Protein AF-A0A7S0FMZ8-F1 (afdb_monomer_lite)

Secondary structure (DSSP, 8-state):
--HHHHHHHHHHHHHT------PPP-S------TT-TTTSSSS-SSSSPPHHHHHHHHHHHHHHHHHHHHH-HHHHHHHTT-TT---HHHHHHHHHHHHHHHHHHHHHHHHHHH---HHHHHHHHHHHHHHHHHHHHHTTHHHHTTS-THHHHHHHHHHHHHHHHHHTT-TTHHHHHHHHHHHHHHHHHHHHH-HHHHHHHTT--SPPPHHHHHHHHHHHHHHHHHHHHHHHHHTT--HHHHHHHHHHHHHHHHHHHHHTSHHHHTT--GGGTHHHHHHHHHHHHHH--

Sequence (289 aa):
MNLRLLFSSAALALVLVSPGTAATPFLPTGAVSKNVDTSLAIRGGAGPLDVELTAKAATGIFGLQGLYNYLAPEKNHDAYGFEQSVDGLAIWMSTGVGAQFLTFAIAAYFSLFHNMPALKACGAGLIVCCVENLRSVLNDTASKNGVAGGGQVLNLVIHSFVAYALLSEVSFAETVGKAFGAWLIVACLQARLAPATCLKTWGFDGDASDSVILYTKTTGQAGVAFGAFIGSIANGAEVTSAIGYYSVAVLLSLAEMVASGYLEDLGLSKDKVYPWLAILLAFVGTLAV

Organism: NCBI:txid265543

Structure (mmCIF, N/CA/C/O backbone):
data_AF-A0A7S0FMZ8-F1
#
_entry.id   AF-A0A7S0FMZ8-F1
#
loop_
_atom_site.group_PDB
_atom_site.id
_atom_site.type_symbol
_atom_site.label_atom_id
_atom_site.label_alt_id
_atom_site.label_comp_id
_atom_site.label_asym_id
_atom_site.label_entity_id
_atom_site.label_seq_id
_atom_site.pdbx_PDB_ins_code
_atom_site.Cartn_x
_atom_site.Cartn_y
_atom_site.Cartn_z
_atom_site.occupancy
_atom_site.B_iso_or_equiv
_atom_site.auth_seq_id
_atom_site.auth_comp_id
_atom_site.auth_asym_id
_atom_site.auth_atom_id
_atom_site.pdbx_PDB_model_num
ATOM 1 N N . MET A 1 1 ? -2.217 -18.622 -19.428 1.00 40.47 1 MET A N 1
ATOM 2 C CA . MET A 1 1 ? -2.570 -18.461 -17.998 1.00 40.47 1 MET A CA 1
ATOM 3 C C . MET A 1 1 ? -3.095 -19.787 -17.452 1.00 40.47 1 MET A C 1
ATOM 5 O O . MET A 1 1 ? -4.148 -20.243 -17.880 1.00 40.47 1 MET A O 1
ATOM 9 N N . ASN A 1 2 ? -2.337 -20.463 -16.587 1.00 32.34 2 ASN A N 1
ATOM 10 C CA . ASN A 1 2 ? -2.698 -21.786 -16.072 1.00 32.34 2 ASN A CA 1
ATOM 11 C C . ASN A 1 2 ? -3.632 -21.611 -14.858 1.00 32.34 2 ASN A C 1
ATOM 13 O O . ASN A 1 2 ? -3.153 -21.448 -13.738 1.00 32.34 2 ASN A O 1
ATOM 17 N N . LEU A 1 3 ? -4.958 -21.587 -15.079 1.00 31.58 3 LEU A N 1
ATOM 18 C CA . LEU A 1 3 ? -5.972 -21.331 -14.033 1.00 31.58 3 LEU A CA 1
ATOM 19 C C . LEU A 1 3 ? -5.787 -22.201 -12.774 1.00 31.58 3 LEU A C 1
ATOM 21 O O . LEU A 1 3 ? -6.162 -21.790 -11.681 1.00 31.58 3 LEU A O 1
ATOM 25 N N . ARG A 1 4 ? -5.159 -23.374 -12.906 1.00 29.91 4 ARG A N 1
ATOM 26 C CA . ARG A 1 4 ? -4.878 -24.297 -11.799 1.00 29.91 4 ARG A CA 1
ATOM 27 C C . ARG A 1 4 ? -3.997 -23.694 -10.701 1.00 29.91 4 ARG A C 1
ATOM 29 O O . ARG A 1 4 ? -4.253 -23.968 -9.536 1.00 29.91 4 ARG A O 1
ATOM 36 N N . LEU A 1 5 ? -3.024 -22.849 -11.056 1.00 35.66 5 LEU A N 1
ATOM 37 C CA . LEU A 1 5 ? -2.136 -22.185 -10.089 1.00 35.66 5 LEU A CA 1
ATOM 38 C C . LEU A 1 5 ? -2.858 -21.067 -9.318 1.00 35.66 5 LEU A C 1
ATOM 40 O O . LEU A 1 5 ? -2.611 -20.857 -8.136 1.00 35.66 5 LEU A O 1
ATOM 44 N N . LEU A 1 6 ? -3.808 -20.396 -9.973 1.00 38.56 6 LEU A N 1
ATOM 45 C CA . LEU A 1 6 ? -4.593 -19.309 -9.391 1.00 38.56 6 LEU A CA 1
ATOM 46 C C . LEU A 1 6 ? -5.667 -19.847 -8.426 1.00 38.56 6 LEU A C 1
ATOM 48 O O . LEU A 1 6 ? -5.870 -19.295 -7.344 1.00 38.56 6 LEU A O 1
ATOM 52 N N . PHE A 1 7 ? -6.276 -20.992 -8.761 1.00 38.41 7 PHE A N 1
ATOM 53 C CA . PHE A 1 7 ? -7.183 -21.706 -7.858 1.00 38.41 7 PHE A CA 1
ATOM 54 C C . PHE A 1 7 ? -6.465 -22.342 -6.662 1.00 38.41 7 PHE A C 1
ATOM 56 O O . PHE A 1 7 ? -7.046 -22.376 -5.581 1.00 38.41 7 PHE A O 1
ATOM 63 N N . SER A 1 8 ? -5.209 -22.789 -6.794 1.00 37.22 8 SER A N 1
ATOM 64 C CA . SER A 1 8 ? -4.455 -23.314 -5.645 1.00 37.22 8 SER A CA 1
ATOM 65 C C . SER A 1 8 ? -4.110 -22.238 -4.611 1.00 37.22 8 SER A C 1
ATOM 67 O O . SER A 1 8 ? -4.169 -22.515 -3.415 1.00 37.22 8 SER A O 1
ATOM 69 N N . SER A 1 9 ? -3.834 -21.001 -5.037 1.00 36.22 9 SER A N 1
ATOM 70 C CA . SER A 1 9 ? -3.568 -19.880 -4.119 1.00 36.22 9 SER A CA 1
ATOM 71 C C . SER A 1 9 ? -4.838 -19.412 -3.399 1.00 36.22 9 SER A C 1
ATOM 73 O O . SER A 1 9 ? -4.810 -19.149 -2.199 1.00 36.22 9 SER A O 1
ATOM 75 N N . ALA A 1 10 ? -5.971 -19.363 -4.112 1.00 38.41 10 ALA A N 1
ATOM 76 C CA . ALA A 1 10 ? -7.275 -19.045 -3.526 1.00 38.41 10 ALA A CA 1
ATOM 77 C C . ALA A 1 10 ? -7.764 -20.146 -2.566 1.00 38.41 10 ALA A C 1
ATOM 79 O O . ALA A 1 10 ? -8.312 -19.843 -1.508 1.00 38.41 10 ALA A O 1
ATOM 80 N N . ALA A 1 11 ? -7.506 -21.418 -2.888 1.00 38.50 11 ALA A N 1
ATOM 81 C CA . ALA A 1 11 ? -7.799 -22.542 -2.004 1.00 38.50 11 ALA A CA 1
ATOM 82 C C . ALA A 1 11 ? -6.943 -22.510 -0.727 1.00 38.50 11 ALA A C 1
ATOM 84 O O . ALA A 1 11 ? -7.458 -22.811 0.343 1.00 38.50 11 ALA A O 1
ATOM 85 N N . LEU A 1 12 ? -5.676 -22.082 -0.799 1.00 34.81 12 LEU A N 1
ATOM 86 C CA . LEU A 1 12 ? -4.825 -21.941 0.388 1.00 34.81 12 LEU A CA 1
ATOM 87 C C . LEU A 1 12 ? -5.321 -20.823 1.324 1.00 34.81 12 LEU A C 1
ATOM 89 O O . LEU A 1 12 ? -5.327 -21.004 2.539 1.00 34.81 12 LEU A O 1
ATOM 93 N N . ALA A 1 13 ? -5.817 -19.711 0.770 1.00 40.31 13 ALA A N 1
ATOM 94 C CA . ALA A 1 13 ? -6.450 -18.646 1.551 1.00 40.31 13 ALA A CA 1
ATOM 95 C C . ALA A 1 13 ? -7.785 -19.092 2.185 1.00 40.31 13 ALA A C 1
ATOM 97 O O . ALA A 1 13 ? -8.076 -18.708 3.311 1.00 40.31 13 ALA A O 1
ATOM 98 N N . LEU A 1 14 ? -8.565 -19.945 1.510 1.00 39.12 14 LEU A N 1
ATOM 99 C CA . LEU A 1 14 ? -9.806 -20.529 2.043 1.00 39.12 14 LEU A CA 1
ATOM 100 C C . LEU A 1 14 ? -9.563 -21.626 3.096 1.00 39.12 14 LEU A C 1
ATOM 102 O O . LEU A 1 14 ? -10.347 -21.748 4.031 1.00 39.12 14 LEU A O 1
ATOM 106 N N . VAL A 1 15 ? -8.471 -22.391 2.996 1.00 41.81 15 VAL A N 1
ATOM 107 C CA . VAL A 1 15 ? -8.105 -23.426 3.986 1.00 41.81 15 VAL A CA 1
ATOM 108 C C . VAL A 1 15 ? -7.575 -22.812 5.290 1.00 41.81 15 VAL A C 1
ATOM 110 O O . VAL A 1 15 ? -7.752 -23.398 6.356 1.00 41.81 15 VAL A O 1
ATOM 113 N N . LEU A 1 16 ? -7.005 -21.602 5.242 1.00 36.50 16 LEU A N 1
ATOM 114 C CA . LEU A 1 16 ? -6.615 -20.842 6.439 1.00 36.50 16 LEU A CA 1
ATOM 115 C C . LEU A 1 16 ? -7.804 -20.182 7.163 1.00 36.50 16 LEU A C 1
ATOM 117 O O . LEU A 1 16 ? -7.640 -19.700 8.281 1.00 36.50 16 LEU A O 1
ATOM 121 N N . VAL A 1 17 ? -9.001 -20.201 6.567 1.00 41.25 17 VAL A N 1
ATOM 122 C CA . VAL A 1 17 ? -10.255 -19.709 7.162 1.00 41.25 17 VAL A CA 1
ATOM 123 C C . VAL A 1 17 ? -11.192 -20.895 7.411 1.00 41.25 17 VAL A C 1
ATOM 125 O O . VAL A 1 17 ? -12.343 -20.923 6.984 1.00 41.25 17 VAL A O 1
ATOM 128 N N . SER A 1 18 ? -10.695 -21.921 8.100 1.00 34.44 18 SER A N 1
ATOM 129 C CA . SER A 1 18 ? -11.596 -22.878 8.745 1.00 34.44 18 SER A CA 1
ATOM 130 C C . SER A 1 18 ? -12.218 -22.199 9.973 1.00 34.44 18 SER A C 1
ATOM 132 O O . SER A 1 18 ? -11.485 -21.543 10.719 1.00 34.44 18 SER A O 1
ATOM 134 N N . PRO A 1 19 ? -13.530 -22.345 10.238 1.00 41.41 19 PRO A N 1
ATOM 135 C CA . PRO A 1 19 ? -14.155 -21.902 11.481 1.00 41.41 19 PRO A CA 1
ATOM 136 C C . PRO A 1 19 ? -13.761 -22.869 12.611 1.00 41.41 19 PRO A C 1
ATOM 138 O O . PRO A 1 19 ? -14.583 -23.582 13.179 1.00 41.41 19 PRO A O 1
ATOM 141 N N . GLY A 1 20 ? -12.462 -22.943 12.893 1.00 38.16 20 GLY A N 1
ATOM 142 C CA . GLY A 1 20 ? -11.891 -23.655 14.020 1.00 38.16 20 GLY A CA 1
ATOM 143 C C . GLY A 1 20 ? -11.860 -22.723 15.220 1.00 38.16 20 GLY A C 1
ATOM 144 O O . GLY A 1 20 ? -11.057 -21.799 15.278 1.00 38.16 20 GLY A O 1
ATOM 145 N N . THR A 1 21 ? -12.780 -22.965 16.145 1.00 44.62 21 THR A N 1
ATOM 146 C CA . THR A 1 21 ? -12.786 -22.534 17.549 1.00 44.62 21 THR A CA 1
ATOM 147 C C . THR A 1 21 ? -11.457 -21.983 18.088 1.00 44.62 21 THR A C 1
ATOM 149 O O . THR A 1 21 ? -10.477 -22.715 18.184 1.00 44.62 21 THR A O 1
ATOM 152 N N . ALA A 1 22 ? -11.496 -20.711 18.506 1.00 48.19 22 ALA A N 1
ATOM 153 C CA . ALA A 1 22 ? -10.643 -20.052 19.500 1.00 48.19 22 ALA A CA 1
ATOM 154 C C . ALA A 1 22 ? -9.157 -20.464 19.525 1.00 48.19 22 ALA A C 1
ATOM 156 O O . ALA A 1 22 ? -8.725 -21.243 20.375 1.00 48.19 22 ALA A O 1
ATOM 157 N N . ALA A 1 23 ? -8.347 -19.846 18.662 1.00 36.94 23 ALA A N 1
ATOM 158 C CA . ALA A 1 23 ? -6.919 -19.730 18.929 1.00 36.94 23 ALA A CA 1
ATOM 159 C C . ALA A 1 23 ? -6.709 -18.695 20.047 1.00 36.94 23 ALA A C 1
ATOM 161 O O . ALA A 1 23 ? -7.096 -17.532 19.926 1.00 36.94 23 ALA A O 1
ATOM 162 N N . THR A 1 24 ? -6.125 -19.146 21.153 1.00 39.50 24 THR A N 1
ATOM 163 C CA . THR A 1 24 ? -5.628 -18.319 22.258 1.00 39.50 24 THR A CA 1
ATOM 164 C C . THR A 1 24 ? -4.768 -17.164 21.735 1.00 39.50 24 THR A C 1
ATOM 166 O O . THR A 1 24 ? -3.949 -17.401 20.841 1.00 39.50 24 THR A O 1
ATOM 169 N N . PRO A 1 25 ? -4.891 -15.940 22.282 1.00 41.16 25 PRO A N 1
ATOM 170 C CA . PRO A 1 25 ? -4.053 -14.825 21.864 1.00 41.16 25 PRO A CA 1
ATOM 171 C C . PRO A 1 25 ? -2.584 -15.195 22.075 1.00 41.16 25 PRO A C 1
ATOM 173 O O . PRO A 1 25 ? -2.176 -15.557 23.178 1.00 41.16 25 PRO A O 1
ATOM 176 N N . PHE A 1 26 ? -1.781 -15.082 21.017 1.00 38.84 26 PHE A N 1
ATOM 177 C CA . PHE A 1 26 ? -0.320 -15.159 21.074 1.00 38.84 26 PHE A CA 1
ATOM 178 C C . PHE A 1 26 ? 0.243 -13.851 21.661 1.00 38.84 26 PHE A C 1
ATOM 180 O O . PHE A 1 26 ? 1.117 -13.207 21.092 1.00 38.84 26 PHE A O 1
ATOM 187 N N . LEU A 1 27 ? -0.325 -13.417 22.784 1.00 39.59 27 LEU A N 1
ATOM 188 C CA . LEU A 1 27 ? 0.192 -12.335 23.600 1.00 39.59 27 LEU A CA 1
ATOM 189 C C . LEU A 1 27 ? 0.805 -12.993 24.834 1.00 39.59 27 LEU A C 1
ATOM 191 O O . LEU A 1 27 ? 0.111 -13.755 25.512 1.00 39.59 27 LEU A O 1
ATOM 195 N N . PRO A 1 28 ? 2.080 -12.728 25.159 1.00 39.38 28 PRO A N 1
ATOM 196 C CA . PRO A 1 28 ? 2.607 -13.093 26.458 1.00 39.38 28 PRO A CA 1
ATOM 197 C C . PRO A 1 28 ? 1.764 -12.368 27.511 1.00 39.38 28 PRO A C 1
ATOM 199 O O . PRO A 1 28 ? 1.910 -11.167 27.721 1.00 39.38 28 PRO A O 1
ATOM 202 N N . THR A 1 29 ? 0.877 -13.087 28.199 1.00 43.88 29 THR A N 1
ATOM 203 C CA . THR A 1 29 ? 0.259 -12.630 29.448 1.00 43.88 29 THR A CA 1
ATOM 204 C C . THR A 1 29 ? 1.301 -12.724 30.561 1.00 43.88 29 THR A C 1
ATOM 206 O O . THR A 1 29 ? 1.179 -13.502 31.502 1.00 43.88 29 THR A O 1
ATOM 209 N N . GLY A 1 30 ? 2.390 -11.980 30.401 1.00 43.31 30 GLY A N 1
ATOM 210 C CA . GLY A 1 30 ? 3.364 -11.697 31.437 1.00 43.31 30 GLY A CA 1
ATOM 211 C C . GLY A 1 30 ? 3.174 -10.243 31.817 1.00 43.31 30 GLY A C 1
ATOM 212 O O . GLY A 1 30 ? 3.286 -9.372 30.963 1.00 43.31 30 GLY A O 1
ATOM 213 N N . ALA A 1 31 ? 2.833 -9.992 33.077 1.00 48.19 31 ALA A N 1
ATOM 214 C CA . ALA A 1 31 ? 2.661 -8.661 33.632 1.00 48.19 31 ALA A CA 1
ATOM 215 C C . ALA A 1 31 ? 3.906 -7.797 33.368 1.00 48.19 31 ALA A C 1
ATOM 217 O O . ALA A 1 31 ? 4.880 -7.836 34.118 1.00 48.19 31 ALA A O 1
ATOM 218 N N . VAL A 1 32 ? 3.865 -7.000 32.300 1.00 43.25 32 VAL A N 1
ATOM 219 C CA . VAL A 1 32 ? 4.760 -5.863 32.133 1.00 43.25 32 VAL A CA 1
ATOM 220 C C . VAL A 1 32 ? 4.372 -4.896 33.242 1.00 43.25 32 VAL A C 1
ATOM 222 O O . VAL A 1 32 ? 3.237 -4.424 33.310 1.00 43.25 32 VAL A O 1
ATOM 225 N N . SER A 1 33 ? 5.283 -4.712 34.197 1.00 42.62 33 SER A N 1
ATOM 226 C CA . SER A 1 33 ? 5.054 -3.882 35.374 1.00 42.62 33 SER A CA 1
ATOM 227 C C . SER A 1 33 ? 4.515 -2.513 34.953 1.00 42.62 33 SER A C 1
ATOM 229 O O . SER A 1 33 ? 5.037 -1.921 34.013 1.00 42.62 33 SER A O 1
ATOM 231 N N . LYS A 1 34 ? 3.523 -1.993 35.679 1.00 47.44 34 LYS A N 1
ATOM 232 C CA . LYS A 1 34 ? 2.890 -0.667 35.515 1.00 47.44 34 LYS A CA 1
ATOM 233 C C . LYS A 1 34 ? 3.843 0.549 35.630 1.00 47.44 34 LYS A C 1
ATOM 235 O O . LYS A 1 34 ? 3.377 1.660 35.827 1.00 47.44 34 LYS A O 1
ATOM 240 N N . ASN A 1 35 ? 5.157 0.350 35.522 1.00 43.81 35 ASN A N 1
ATOM 241 C CA . ASN A 1 35 ? 6.205 1.353 35.716 1.00 43.81 35 ASN A CA 1
ATOM 242 C C . ASN A 1 35 ? 7.154 1.474 34.501 1.00 43.81 35 ASN A C 1
ATOM 244 O O . ASN A 1 35 ? 8.326 1.805 34.674 1.00 43.81 35 ASN A O 1
ATOM 248 N N . VAL A 1 36 ? 6.690 1.192 33.277 1.00 48.44 36 VAL A N 1
ATOM 249 C CA . VAL A 1 36 ? 7.494 1.418 32.051 1.00 48.44 36 VAL A CA 1
ATOM 250 C C . VAL A 1 36 ? 7.517 2.899 31.636 1.00 48.44 36 VAL A C 1
ATOM 252 O O . VAL A 1 36 ? 8.425 3.324 30.921 1.00 48.44 36 VAL A O 1
ATOM 255 N N . ASP A 1 37 ? 6.612 3.721 32.172 1.00 48.22 37 ASP A N 1
ATOM 256 C CA . ASP A 1 37 ? 6.501 5.141 31.806 1.00 48.22 37 ASP A CA 1
ATOM 257 C C . ASP A 1 37 ? 7.722 5.982 32.220 1.00 48.22 37 ASP A C 1
ATOM 259 O O . ASP A 1 37 ? 7.991 7.028 31.631 1.00 48.22 37 ASP A O 1
ATOM 263 N N . THR A 1 38 ? 8.520 5.526 33.191 1.00 47.16 38 THR A N 1
ATOM 264 C CA . THR A 1 38 ? 9.606 6.347 33.753 1.00 47.16 38 THR A CA 1
ATOM 265 C C . THR A 1 38 ? 10.972 6.093 33.114 1.00 47.16 38 THR A C 1
ATOM 267 O O . THR A 1 38 ? 11.824 6.976 33.155 1.00 47.16 38 THR A O 1
ATOM 270 N N . SER A 1 39 ? 11.225 4.930 32.497 1.00 45.91 39 SER A N 1
ATOM 271 C CA . SER A 1 39 ? 12.553 4.647 31.917 1.00 45.91 39 SER A CA 1
ATOM 272 C C . SER A 1 39 ? 12.710 5.118 30.470 1.00 45.91 39 SER A C 1
ATOM 274 O O . SER A 1 39 ? 13.835 5.357 30.035 1.00 45.91 39 SER A O 1
ATOM 276 N N . LEU A 1 40 ? 11.608 5.291 29.730 1.00 47.38 40 LEU A N 1
ATOM 277 C CA . LEU A 1 40 ? 11.617 5.893 28.387 1.00 47.38 40 LEU A CA 1
ATOM 278 C C . LEU A 1 40 ? 11.498 7.426 28.419 1.00 47.38 40 LEU A C 1
ATOM 280 O O . LEU A 1 40 ? 11.901 8.082 27.465 1.00 47.38 40 LEU A O 1
ATOM 284 N N . ALA A 1 41 ? 11.056 8.009 29.540 1.00 43.91 41 ALA A N 1
ATOM 285 C CA . ALA A 1 41 ? 11.013 9.460 29.748 1.00 43.91 41 ALA A CA 1
ATOM 286 C C . ALA A 1 41 ? 12.404 10.114 29.922 1.00 43.91 41 ALA A C 1
ATOM 288 O O . ALA A 1 41 ? 12.518 11.338 29.929 1.00 43.91 41 ALA A O 1
ATOM 289 N N . ILE A 1 42 ? 13.473 9.317 30.059 1.00 45.66 42 ILE A N 1
ATOM 290 C CA . ILE A 1 42 ? 14.838 9.790 30.346 1.00 45.66 42 ILE A CA 1
ATOM 291 C C . ILE A 1 42 ? 15.778 9.472 29.173 1.00 45.66 42 ILE A C 1
ATOM 293 O O . ILE A 1 42 ? 16.856 8.914 29.350 1.00 45.66 42 ILE A O 1
ATOM 297 N N . ARG A 1 43 ? 15.389 9.818 27.944 1.00 49.78 43 ARG A N 1
ATOM 298 C CA . ARG A 1 43 ? 16.337 10.129 26.858 1.00 49.78 43 ARG A CA 1
ATOM 299 C C . ARG A 1 43 ? 15.767 11.325 26.101 1.00 49.78 43 ARG A C 1
ATOM 301 O O . ARG A 1 43 ? 14.715 11.228 25.490 1.00 49.78 43 ARG A O 1
ATOM 308 N N . GLY A 1 44 ? 16.402 12.478 26.291 1.00 43.50 44 GLY A N 1
ATOM 309 C CA . GLY A 1 44 ? 15.828 13.793 26.018 1.00 43.50 44 GLY A CA 1
ATOM 310 C C . GLY A 1 44 ? 15.414 14.060 24.570 1.00 43.50 44 GLY A C 1
ATOM 311 O O . GLY A 1 44 ? 16.095 13.658 23.632 1.00 43.50 44 GLY A O 1
ATOM 312 N N . GLY A 1 45 ? 14.340 14.844 24.443 1.00 47.03 45 GLY A N 1
ATOM 313 C CA . GLY A 1 45 ? 13.920 15.520 23.215 1.00 47.03 45 GLY A CA 1
ATOM 314 C C . GLY A 1 45 ? 12.498 15.157 22.790 1.00 47.03 45 GLY A C 1
ATOM 315 O O . GLY A 1 45 ? 12.329 14.225 22.022 1.00 47.03 45 GLY A O 1
ATOM 316 N N . ALA A 1 46 ? 11.520 15.952 23.248 1.00 46.91 46 ALA A N 1
ATOM 317 C CA . ALA A 1 46 ? 10.066 15.760 23.138 1.00 46.91 46 ALA A CA 1
ATOM 318 C C . ALA A 1 46 ? 9.527 14.596 23.992 1.00 46.91 46 ALA A C 1
ATOM 320 O O . ALA A 1 46 ? 10.030 13.481 23.944 1.00 46.91 46 ALA A O 1
ATOM 321 N N . GLY A 1 47 ? 8.506 14.861 24.814 1.00 55.59 47 GLY A N 1
ATOM 322 C CA . GLY A 1 47 ? 7.737 13.789 25.459 1.00 55.59 47 GLY A CA 1
ATOM 323 C C . GLY A 1 47 ? 7.106 12.855 24.413 1.00 55.59 47 GLY A C 1
ATOM 324 O O . GLY A 1 47 ? 7.229 13.127 23.215 1.00 55.59 47 GLY A O 1
ATOM 325 N N . PRO A 1 48 ? 6.427 11.769 24.828 1.00 66.75 48 PRO A N 1
ATOM 326 C CA . PRO A 1 48 ? 5.738 10.903 23.876 1.00 66.75 48 PRO A CA 1
ATOM 327 C C . PRO A 1 48 ? 4.850 11.770 22.978 1.00 66.75 48 PRO A C 1
ATOM 329 O O . PRO A 1 48 ? 4.077 12.593 23.475 1.00 66.75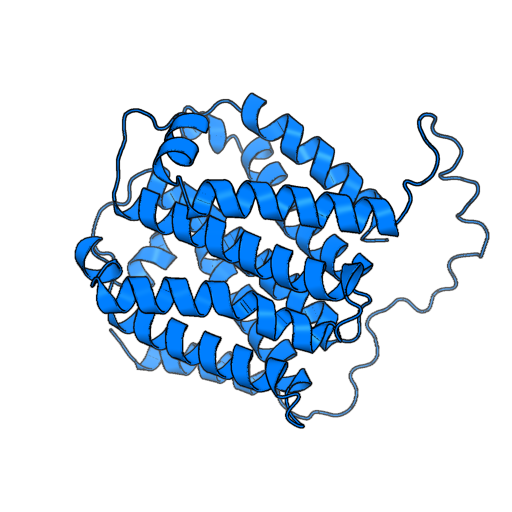 48 PRO A O 1
ATOM 332 N N . LEU A 1 49 ? 5.044 11.657 21.661 1.00 80.38 49 LEU A N 1
ATOM 333 C CA . LEU A 1 49 ? 4.223 12.382 20.700 1.00 80.38 49 LEU A CA 1
ATOM 334 C C . LEU A 1 49 ? 2.758 12.015 20.948 1.00 80.38 49 LEU A C 1
ATOM 336 O O . LEU A 1 49 ? 2.441 10.866 21.262 1.00 80.38 49 LEU A O 1
ATOM 340 N N . ASP A 1 50 ? 1.867 12.993 20.813 1.00 90.69 50 ASP A N 1
ATOM 341 C CA . ASP A 1 50 ? 0.436 12.743 20.937 1.00 90.69 50 ASP A CA 1
ATOM 342 C C . ASP A 1 50 ? -0.005 11.710 19.885 1.00 90.69 50 ASP A C 1
ATOM 344 O O . ASP A 1 50 ? 0.254 11.872 18.686 1.00 90.69 50 ASP A O 1
ATOM 348 N N . VAL A 1 51 ? -0.623 10.620 20.349 1.00 92.06 51 VAL A N 1
ATOM 349 C CA . VAL A 1 51 ? -0.969 9.453 19.521 1.00 92.06 51 VAL A CA 1
ATOM 350 C C . VAL A 1 51 ? -1.958 9.850 18.429 1.00 92.06 51 VAL A C 1
ATOM 352 O O . VAL A 1 51 ? -1.793 9.471 17.268 1.00 92.06 51 VAL A O 1
ATOM 355 N N . GLU A 1 52 ? -2.962 10.655 18.775 1.00 93.00 52 GLU A N 1
ATOM 356 C CA . GLU A 1 52 ? -3.990 11.092 17.836 1.00 93.00 52 GLU A CA 1
ATOM 357 C C . GLU A 1 52 ? -3.406 12.031 16.773 1.00 93.00 52 GLU A C 1
ATOM 359 O O . GLU A 1 52 ? -3.609 11.820 15.573 1.00 93.00 52 GLU A O 1
ATOM 364 N N . LEU A 1 53 ? -2.628 13.033 17.186 1.00 93.06 53 LEU A N 1
ATOM 365 C CA . LEU A 1 53 ? -1.933 13.944 16.285 1.00 93.06 53 LEU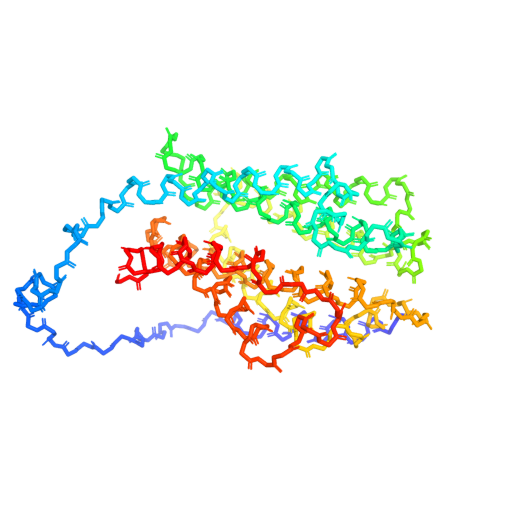 A CA 1
ATOM 366 C C . LEU A 1 53 ? -0.986 13.187 15.353 1.00 93.06 53 LEU A C 1
ATOM 368 O O . LEU A 1 53 ? -0.960 13.465 14.155 1.00 93.06 53 LEU A O 1
ATOM 372 N N . THR A 1 54 ? -0.251 12.206 15.875 1.00 94.44 54 THR A N 1
ATOM 373 C CA . THR A 1 54 ? 0.666 11.382 15.079 1.00 94.44 54 THR A CA 1
ATOM 374 C C . THR A 1 54 ? -0.086 10.554 14.044 1.00 94.44 54 THR A C 1
ATOM 376 O O . THR A 1 54 ? 0.299 10.537 12.876 1.00 94.44 54 THR A O 1
ATOM 379 N N . ALA A 1 55 ? -1.204 9.933 14.421 1.00 96.31 55 ALA A N 1
ATOM 380 C CA . ALA A 1 55 ? -2.042 9.173 13.497 1.00 96.31 55 ALA A CA 1
ATOM 381 C C . ALA A 1 55 ? -2.644 10.061 12.392 1.00 96.31 55 ALA A C 1
ATOM 383 O O . ALA A 1 55 ? -2.652 9.686 11.213 1.00 96.31 55 ALA A O 1
ATOM 384 N N . LYS A 1 56 ? -3.093 11.272 12.743 1.00 95.75 56 LYS A N 1
ATOM 385 C CA . LYS A 1 56 ? -3.586 12.273 11.785 1.00 95.75 56 LYS A CA 1
ATOM 386 C C . LYS A 1 56 ? -2.481 12.760 10.847 1.00 95.75 56 LYS A C 1
ATOM 388 O O . LYS A 1 56 ? -2.712 12.859 9.642 1.00 95.75 56 LYS A O 1
ATOM 393 N N . ALA A 1 57 ? -1.281 13.013 11.368 1.00 96.31 57 ALA A N 1
ATOM 394 C CA . ALA A 1 57 ? -0.120 13.409 10.574 1.00 96.31 57 ALA A CA 1
ATOM 395 C C . ALA A 1 57 ? 0.306 12.301 9.600 1.00 96.31 57 ALA A C 1
ATOM 397 O O . ALA A 1 57 ? 0.503 12.576 8.417 1.00 96.31 57 ALA A O 1
ATOM 398 N N . ALA A 1 58 ? 0.365 11.048 10.063 1.00 95.81 58 ALA A N 1
ATOM 399 C CA . ALA A 1 58 ? 0.644 9.890 9.218 1.00 95.81 58 ALA A CA 1
ATOM 400 C C . ALA A 1 58 ? -0.379 9.763 8.087 1.00 95.81 58 ALA A C 1
ATOM 402 O O . ALA A 1 58 ? -0.006 9.662 6.918 1.00 95.81 58 ALA A O 1
ATOM 403 N N . THR A 1 59 ? -1.667 9.866 8.421 1.00 97.38 59 THR A N 1
ATOM 404 C CA . THR A 1 59 ? -2.765 9.860 7.445 1.00 97.38 59 THR A CA 1
ATOM 405 C C . THR A 1 59 ? -2.589 10.953 6.388 1.00 97.38 59 THR A C 1
ATOM 407 O O . THR A 1 59 ? -2.678 10.675 5.193 1.00 97.38 59 THR A O 1
ATOM 410 N N . GLY A 1 60 ? -2.292 12.186 6.810 1.00 96.62 60 GLY A N 1
ATOM 411 C CA . GLY A 1 60 ? -2.080 13.317 5.906 1.00 96.62 60 GLY A CA 1
ATOM 412 C C . GLY A 1 60 ? -0.864 13.142 4.993 1.00 96.62 60 GLY A C 1
ATOM 413 O O . GLY A 1 60 ? -0.973 13.354 3.788 1.00 96.62 60 GLY A O 1
ATOM 414 N N . ILE A 1 61 ? 0.279 12.713 5.537 1.00 97.12 61 ILE A N 1
ATOM 415 C CA . ILE A 1 61 ? 1.523 12.529 4.774 1.00 97.12 61 ILE A CA 1
ATOM 416 C C . ILE A 1 61 ? 1.382 11.403 3.744 1.00 97.12 61 ILE A C 1
ATOM 418 O O . ILE A 1 61 ? 1.709 11.606 2.573 1.00 97.12 61 ILE A O 1
ATOM 422 N N . PHE A 1 62 ? 0.839 10.244 4.134 1.00 97.25 62 PHE A N 1
ATOM 423 C CA . PHE A 1 62 ? 0.564 9.166 3.180 1.00 97.25 62 PHE A CA 1
ATOM 424 C C . PHE A 1 62 ? -0.497 9.566 2.152 1.00 97.25 62 PHE A C 1
ATOM 426 O O . PHE A 1 62 ? -0.368 9.204 0.985 1.00 97.25 62 PHE A O 1
ATOM 433 N N . GLY A 1 63 ? -1.505 10.348 2.548 1.00 97.75 63 GLY A N 1
ATOM 434 C CA . GLY A 1 63 ? -2.505 10.891 1.630 1.00 97.75 63 GLY A CA 1
ATOM 435 C C . GLY A 1 63 ? -1.895 11.811 0.575 1.00 97.75 63 GLY A C 1
ATOM 436 O O . GLY A 1 63 ? -2.167 11.637 -0.610 1.00 97.75 63 GLY A O 1
ATOM 437 N N . LEU A 1 64 ? -1.023 12.742 0.976 1.00 97.12 64 LEU A N 1
ATOM 438 C CA . LEU A 1 64 ? -0.325 13.646 0.056 1.00 97.12 64 LEU A CA 1
ATOM 439 C C . LEU A 1 64 ? 0.615 12.889 -0.887 1.00 97.12 64 LEU A C 1
ATOM 441 O O . LEU A 1 64 ? 0.588 13.137 -2.092 1.00 97.12 64 LEU A O 1
ATOM 445 N N . GLN A 1 65 ? 1.396 11.935 -0.370 1.00 94.81 65 GLN A N 1
ATOM 446 C CA . GLN A 1 65 ? 2.265 11.106 -1.207 1.00 94.81 65 GLN A CA 1
ATOM 447 C C . GLN A 1 65 ? 1.457 10.236 -2.171 1.00 94.81 65 GLN A C 1
ATOM 449 O O . GLN A 1 65 ? 1.794 10.132 -3.348 1.00 94.81 65 GLN A O 1
ATOM 454 N N . GLY A 1 66 ? 0.375 9.623 -1.688 1.00 96.50 66 GLY A N 1
ATOM 455 C CA . GLY A 1 66 ? -0.522 8.825 -2.512 1.00 96.50 66 GLY A CA 1
ATOM 456 C C . GLY A 1 66 ? -1.141 9.650 -3.634 1.00 96.50 66 GLY A C 1
ATOM 457 O O . GLY A 1 66 ? -1.131 9.227 -4.787 1.00 96.50 66 GLY A O 1
ATOM 458 N N . LEU A 1 67 ? -1.605 10.860 -3.314 1.00 96.69 67 LEU A N 1
ATOM 459 C CA . LEU A 1 67 ? -2.166 11.795 -4.283 1.00 96.69 67 LEU A CA 1
ATOM 460 C C . LEU A 1 67 ? -1.135 12.212 -5.333 1.00 96.69 67 LEU A C 1
ATOM 462 O O . LEU A 1 67 ? -1.447 12.221 -6.521 1.00 96.69 67 LEU A O 1
ATOM 466 N N . TYR A 1 68 ? 0.091 12.521 -4.906 1.00 94.94 68 TYR A N 1
ATOM 467 C CA . TYR A 1 68 ? 1.178 12.891 -5.805 1.00 94.94 68 TYR A CA 1
ATOM 468 C C . TYR A 1 68 ? 1.526 11.751 -6.771 1.00 94.94 68 TYR A C 1
ATOM 470 O O . TYR A 1 68 ? 1.545 11.964 -7.981 1.00 94.94 68 TYR A O 1
ATOM 478 N N . ASN A 1 69 ? 1.688 10.526 -6.262 1.00 94.31 69 ASN A N 1
ATOM 479 C CA . ASN A 1 69 ? 1.954 9.342 -7.084 1.00 94.31 69 ASN A CA 1
ATOM 480 C C . ASN A 1 69 ? 0.803 9.017 -8.043 1.00 94.31 69 ASN A C 1
ATOM 482 O O . ASN A 1 69 ? 1.047 8.558 -9.153 1.00 94.31 69 ASN A O 1
ATOM 486 N N . TYR A 1 70 ? -0.442 9.216 -7.610 1.00 96.06 70 TYR A N 1
ATOM 487 C CA . TYR A 1 70 ? -1.625 8.864 -8.391 1.00 96.06 70 TYR A CA 1
ATOM 488 C C . TYR A 1 70 ? -1.939 9.888 -9.492 1.00 96.06 70 TYR A C 1
ATOM 490 O O . TYR A 1 70 ? -2.328 9.507 -10.595 1.00 96.06 70 TYR A O 1
ATOM 498 N N . LEU A 1 71 ? -1.780 11.186 -9.204 1.00 95.25 71 LEU A N 1
ATOM 499 C CA . LEU A 1 71 ? -2.108 12.271 -10.137 1.00 95.25 71 LEU A CA 1
ATOM 500 C C . LEU A 1 71 ? -0.934 12.722 -11.006 1.00 95.25 71 LEU A C 1
ATOM 502 O O . LEU A 1 71 ? -1.158 13.284 -12.075 1.00 95.25 71 LEU A O 1
ATOM 506 N N . ALA A 1 72 ? 0.298 12.534 -10.539 1.00 94.88 72 ALA A N 1
ATOM 507 C CA . ALA A 1 72 ? 1.503 12.931 -11.254 1.00 94.88 72 ALA A CA 1
ATOM 508 C C . ALA A 1 72 ? 2.578 11.829 -11.186 1.00 94.88 72 ALA A C 1
ATOM 510 O O . ALA A 1 72 ? 3.690 12.087 -10.709 1.00 94.88 72 ALA A O 1
ATOM 511 N N . PRO A 1 73 ? 2.268 10.600 -11.644 1.00 93.38 73 PRO A N 1
ATOM 512 C CA . PRO A 1 73 ? 3.189 9.473 -11.561 1.00 93.38 73 PRO A CA 1
ATOM 513 C C . PRO A 1 73 ? 4.508 9.737 -12.294 1.00 93.38 73 PRO A C 1
ATOM 515 O O . PRO A 1 73 ? 5.542 9.307 -11.792 1.00 93.38 73 PRO A O 1
ATOM 518 N N . GLU A 1 74 ? 4.508 10.482 -13.406 1.00 93.06 74 GLU A N 1
ATOM 519 C CA . GLU A 1 74 ? 5.736 10.865 -14.117 1.00 93.06 74 GLU A CA 1
ATOM 520 C C . GLU A 1 74 ? 6.588 11.827 -13.288 1.00 93.06 74 GLU A C 1
ATOM 522 O O . GLU A 1 74 ? 7.786 11.629 -13.137 1.00 93.06 74 GLU A O 1
ATOM 527 N N . LYS A 1 75 ? 5.975 12.828 -12.646 1.00 92.19 75 LYS A N 1
ATOM 528 C CA . LYS A 1 75 ? 6.731 13.754 -11.788 1.00 92.19 75 LYS A CA 1
ATOM 529 C C . LYS A 1 75 ? 7.304 13.050 -10.566 1.00 92.19 75 LYS A C 1
ATOM 531 O O . LYS A 1 75 ? 8.405 13.374 -10.137 1.00 92.19 75 LYS A O 1
ATOM 536 N N . ASN A 1 76 ? 6.566 12.090 -10.009 1.00 89.56 76 ASN A N 1
ATOM 537 C CA . ASN A 1 76 ? 7.083 11.232 -8.953 1.00 89.56 76 ASN A CA 1
ATOM 538 C C . ASN A 1 76 ? 8.272 10.402 -9.450 1.00 89.56 76 ASN A C 1
ATOM 540 O O . ASN A 1 76 ? 9.279 10.298 -8.759 1.00 89.56 76 ASN A O 1
ATOM 544 N N . HIS A 1 77 ? 8.178 9.855 -10.657 1.00 88.38 77 HIS A N 1
ATOM 545 C CA . HIS A 1 77 ? 9.267 9.129 -11.295 1.00 88.38 77 HIS A CA 1
ATOM 546 C C . HIS A 1 77 ? 10.547 9.968 -11.408 1.00 88.38 77 HIS A C 1
ATOM 548 O O . HIS A 1 77 ? 11.609 9.558 -10.928 1.00 88.38 77 HIS A O 1
ATOM 554 N N . ASP A 1 78 ? 10.409 11.186 -11.924 1.00 89.38 78 ASP A N 1
ATOM 555 C CA . ASP A 1 78 ? 11.498 12.150 -12.070 1.00 89.38 78 ASP A CA 1
ATOM 556 C C . ASP A 1 78 ? 12.073 12.555 -10.709 1.00 89.38 78 ASP A C 1
ATOM 558 O O . ASP A 1 78 ? 13.284 12.518 -10.489 1.00 89.38 78 ASP A O 1
ATOM 562 N N . ALA A 1 79 ? 11.202 12.859 -9.738 1.00 86.12 79 ALA A N 1
ATOM 563 C CA . ALA A 1 79 ? 11.601 13.276 -8.397 1.00 86.12 79 ALA A CA 1
ATOM 564 C C . ALA A 1 79 ? 12.507 12.249 -7.706 1.00 86.12 79 ALA A C 1
ATOM 566 O O . ALA A 1 79 ? 13.364 12.634 -6.905 1.00 86.12 79 ALA A O 1
ATOM 567 N N . TYR A 1 80 ? 12.384 10.963 -8.043 1.00 83.06 80 TYR A N 1
ATOM 568 C CA . TYR A 1 80 ? 13.229 9.898 -7.510 1.00 83.06 80 TYR A CA 1
ATOM 569 C C . TYR A 1 80 ? 14.456 9.562 -8.364 1.00 83.06 80 TYR A C 1
ATOM 571 O O . TYR A 1 80 ? 15.264 8.767 -7.907 1.00 83.06 80 TYR A O 1
ATOM 579 N N . GLY A 1 81 ? 14.704 10.265 -9.476 1.00 83.56 81 GLY A N 1
ATOM 580 C CA . GLY A 1 81 ? 15.948 10.179 -10.255 1.00 83.56 81 GLY A CA 1
ATOM 581 C C . GLY A 1 81 ? 15.854 9.360 -11.541 1.00 83.56 81 GLY A C 1
ATOM 582 O O . GLY A 1 81 ? 16.885 8.995 -12.094 1.00 83.56 81 GLY A O 1
ATOM 583 N N . PHE A 1 82 ? 14.644 9.084 -12.027 1.00 82.50 82 PHE A N 1
ATOM 584 C CA . PHE A 1 82 ? 14.423 8.300 -13.244 1.00 82.50 82 PHE A CA 1
ATOM 585 C C . PHE A 1 82 ? 14.015 9.146 -14.462 1.00 82.50 82 PHE A C 1
ATOM 587 O O . PHE A 1 82 ? 13.340 8.673 -15.374 1.00 82.50 82 PHE A O 1
ATOM 594 N N . GLU A 1 83 ? 14.465 10.398 -14.503 1.00 77.88 83 GLU A N 1
ATOM 595 C CA . GLU A 1 83 ? 14.104 11.418 -15.505 1.00 77.88 83 GLU A CA 1
ATOM 596 C C . GLU A 1 83 ? 14.319 10.967 -16.965 1.00 77.88 83 GLU A C 1
ATOM 598 O O . GLU A 1 83 ? 13.717 11.501 -17.894 1.00 77.88 83 GLU A O 1
ATOM 603 N N . GLN A 1 84 ? 15.195 9.983 -17.186 1.00 67.31 84 GLN A N 1
ATOM 604 C CA . GLN A 1 84 ? 15.573 9.494 -18.513 1.00 67.31 84 GLN A CA 1
ATOM 605 C C . GLN A 1 84 ? 14.877 8.185 -18.924 1.00 67.31 84 GLN A C 1
ATOM 607 O O . GLN A 1 84 ? 15.084 7.724 -20.045 1.00 67.31 84 GLN A O 1
ATOM 612 N N . SER A 1 85 ? 14.052 7.578 -18.061 1.00 65.12 85 SER A N 1
ATOM 613 C CA . SER A 1 85 ? 13.466 6.251 -18.296 1.00 65.12 85 SER A CA 1
ATOM 614 C C . SER A 1 85 ? 11.942 6.247 -18.190 1.00 65.12 85 SER A C 1
ATOM 616 O O . SER A 1 85 ? 11.383 5.615 -17.299 1.00 65.12 85 SER A O 1
ATOM 618 N N . VAL A 1 86 ? 11.240 6.914 -19.111 1.00 67.12 86 VAL A N 1
ATOM 619 C CA . VAL A 1 86 ? 9.766 6.868 -19.139 1.00 67.12 86 VAL A CA 1
ATOM 620 C C . VAL A 1 86 ? 9.292 5.502 -19.645 1.00 67.12 86 VAL A C 1
ATOM 622 O O . VAL A 1 86 ? 9.057 5.294 -20.834 1.00 67.12 86 VAL A O 1
ATOM 625 N N . ASP A 1 87 ? 9.169 4.558 -18.718 1.00 84.81 87 ASP A N 1
ATOM 626 C CA . ASP A 1 87 ? 8.603 3.232 -18.938 1.00 84.81 87 ASP A CA 1
ATOM 627 C C . ASP A 1 87 ? 7.115 3.249 -18.553 1.00 84.81 87 ASP A C 1
ATOM 629 O O . ASP A 1 87 ? 6.756 3.498 -17.399 1.00 84.81 87 ASP A O 1
ATOM 633 N N . GLY A 1 88 ? 6.230 2.989 -19.521 1.00 92.12 88 GLY A N 1
ATOM 634 C CA . GLY A 1 88 ? 4.780 2.996 -19.305 1.00 92.12 88 GLY A CA 1
ATOM 635 C C . GLY A 1 88 ? 4.328 2.038 -18.197 1.00 92.12 88 GLY A C 1
ATOM 636 O O . GLY A 1 88 ? 3.414 2.369 -17.435 1.00 92.12 88 GLY A O 1
ATOM 637 N N . LEU A 1 89 ? 5.006 0.895 -18.043 1.00 93.94 89 LEU A N 1
ATOM 638 C CA . LEU A 1 89 ? 4.734 -0.055 -16.971 1.00 93.94 89 LEU A CA 1
ATOM 639 C C . LEU A 1 89 ? 5.182 0.519 -15.623 1.00 93.94 89 LEU A C 1
ATOM 641 O O . LEU A 1 89 ? 4.450 0.399 -14.645 1.00 93.94 89 LEU A O 1
ATOM 645 N N . ALA A 1 90 ? 6.325 1.208 -15.559 1.00 93.75 90 ALA A N 1
ATOM 646 C CA . ALA A 1 90 ? 6.783 1.867 -14.333 1.00 93.75 90 ALA A CA 1
ATOM 647 C C . ALA A 1 90 ? 5.825 2.984 -13.892 1.00 93.75 90 ALA A C 1
ATOM 649 O O . ALA A 1 90 ? 5.455 3.047 -12.719 1.00 93.75 90 ALA A O 1
ATOM 650 N N . ILE A 1 91 ? 5.364 3.821 -14.827 1.00 95.12 91 ILE A N 1
ATOM 651 C CA . ILE A 1 91 ? 4.389 4.893 -14.562 1.00 95.12 91 ILE A CA 1
ATOM 652 C C . ILE A 1 91 ? 3.053 4.320 -14.082 1.00 95.12 91 ILE A C 1
ATOM 654 O O . ILE A 1 91 ? 2.463 4.811 -13.110 1.00 95.12 91 ILE A O 1
ATOM 658 N N . TRP A 1 92 ? 2.587 3.241 -14.711 1.00 95.00 92 TRP A N 1
ATOM 659 C CA . TRP A 1 92 ? 1.378 2.554 -14.274 1.00 95.00 92 TRP A CA 1
ATOM 660 C C . TRP A 1 92 ? 1.539 1.944 -12.872 1.00 95.00 92 TRP A C 1
ATOM 662 O O . TRP A 1 92 ? 0.679 2.151 -12.014 1.00 95.00 92 TRP A O 1
ATOM 672 N N . MET A 1 93 ? 2.665 1.288 -12.582 1.00 95.00 93 MET A N 1
ATOM 673 C CA . MET A 1 93 ? 2.947 0.748 -11.247 1.00 95.00 93 MET A CA 1
ATOM 674 C C . MET A 1 93 ? 3.078 1.858 -10.192 1.00 95.00 93 MET A C 1
ATOM 676 O O . MET A 1 93 ? 2.541 1.721 -9.095 1.00 95.00 93 MET A O 1
ATOM 680 N N . SER A 1 94 ? 3.706 2.992 -10.523 1.00 95.12 94 SER A N 1
ATOM 681 C CA . SER A 1 94 ? 3.764 4.183 -9.658 1.00 95.12 94 SER A CA 1
ATOM 682 C C . SER A 1 94 ? 2.363 4.714 -9.332 1.00 95.12 94 SER A C 1
ATOM 684 O O . SER A 1 94 ? 2.063 4.993 -8.168 1.00 95.12 94 SER A O 1
ATOM 686 N N . THR A 1 95 ? 1.469 4.763 -10.327 1.00 95.94 95 THR A N 1
ATOM 687 C CA . THR A 1 95 ? 0.052 5.101 -10.107 1.00 95.94 95 THR A CA 1
ATOM 688 C C . THR A 1 95 ? -0.597 4.118 -9.130 1.00 95.94 95 THR A C 1
ATOM 690 O O . THR A 1 95 ? -1.287 4.535 -8.199 1.00 95.94 95 THR A O 1
ATOM 693 N N . GLY A 1 96 ? -0.333 2.817 -9.294 1.00 95.00 96 GLY A N 1
ATOM 694 C CA . GLY A 1 96 ? -0.810 1.764 -8.397 1.00 95.00 96 GLY A CA 1
ATOM 695 C C . GLY A 1 96 ? -0.344 1.943 -6.947 1.00 95.00 96 GLY A C 1
ATOM 696 O O . GLY A 1 96 ? -1.156 1.827 -6.028 1.00 95.00 96 GLY A O 1
ATOM 697 N N . VAL A 1 97 ? 0.926 2.305 -6.722 1.00 95.94 97 VAL A N 1
ATOM 698 C CA . VAL A 1 97 ? 1.433 2.678 -5.385 1.00 95.94 97 VAL A CA 1
ATOM 699 C C . VAL A 1 97 ? 0.635 3.854 -4.816 1.00 95.94 97 VAL A C 1
ATOM 701 O O . VAL A 1 97 ? 0.215 3.814 -3.659 1.00 95.94 97 VAL A O 1
ATOM 704 N N . GLY A 1 98 ? 0.386 4.881 -5.634 1.00 96.81 98 GLY A N 1
ATOM 705 C CA . GLY A 1 98 ? -0.414 6.039 -5.240 1.00 96.81 98 GLY A CA 1
ATOM 706 C C . GLY A 1 98 ? -1.835 5.671 -4.818 1.00 96.81 98 GLY A C 1
ATOM 707 O O . GLY A 1 98 ? -2.297 6.095 -3.759 1.00 96.81 98 GLY A O 1
ATOM 708 N N . ALA A 1 99 ? -2.497 4.811 -5.593 1.00 97.19 99 ALA A N 1
ATOM 709 C CA . ALA A 1 99 ? -3.833 4.308 -5.286 1.00 97.19 99 ALA A CA 1
ATOM 710 C C . ALA A 1 99 ? -3.880 3.533 -3.956 1.00 97.19 99 ALA A C 1
ATOM 712 O O . ALA A 1 99 ? -4.823 3.707 -3.183 1.00 97.19 99 ALA A O 1
ATOM 713 N N . GLN A 1 100 ? -2.859 2.725 -3.647 1.00 96.44 100 GLN A N 1
ATOM 714 C CA . GLN A 1 100 ? -2.770 1.995 -2.373 1.00 96.44 100 GLN A CA 1
ATOM 715 C C . GLN A 1 100 ? -2.593 2.943 -1.179 1.00 96.44 100 GLN A C 1
ATOM 717 O O . GLN A 1 100 ? -3.289 2.816 -0.170 1.00 96.44 100 GLN A O 1
ATOM 722 N N . PHE A 1 101 ? -1.715 3.942 -1.302 1.00 97.56 101 PHE A N 1
ATOM 723 C CA . PHE A 1 101 ? -1.518 4.954 -0.259 1.00 97.56 101 PHE A CA 1
ATOM 724 C C . PHE A 1 101 ? -2.774 5.798 -0.030 1.00 97.56 101 PHE A C 1
ATOM 726 O O . PHE A 1 101 ? -3.145 6.041 1.117 1.00 97.56 101 PHE A O 1
ATOM 733 N N . LEU A 1 102 ? -3.471 6.187 -1.101 1.00 97.81 102 LEU A N 1
ATOM 734 C CA . LEU A 1 102 ? -4.757 6.881 -1.009 1.00 97.81 102 LEU A CA 1
ATOM 735 C C . LEU A 1 102 ? -5.841 6.011 -0.371 1.00 97.81 102 LEU A C 1
ATOM 737 O O . LEU A 1 102 ? -6.604 6.504 0.452 1.00 97.81 102 LEU A O 1
ATOM 741 N N . THR A 1 103 ? -5.895 4.725 -0.714 1.00 98.19 103 THR A N 1
ATOM 742 C CA . THR A 1 103 ? -6.845 3.768 -0.132 1.00 98.19 103 THR A CA 1
ATOM 743 C C . THR A 1 103 ? -6.686 3.700 1.387 1.00 98.19 103 THR A C 1
ATOM 745 O O . THR A 1 103 ? -7.664 3.857 2.121 1.00 98.19 103 THR A O 1
ATOM 748 N N . PHE A 1 104 ? -5.448 3.543 1.866 1.00 98.38 104 PHE A N 1
ATOM 749 C CA . PHE A 1 104 ? -5.123 3.625 3.289 1.00 98.38 104 PHE A CA 1
ATOM 750 C C . PHE A 1 104 ? -5.511 4.990 3.883 1.00 98.38 104 PHE A C 1
ATOM 752 O O . PHE A 1 104 ? -6.226 5.045 4.884 1.00 98.38 104 PHE A O 1
ATOM 759 N N . ALA A 1 105 ? -5.076 6.090 3.262 1.00 98.31 105 ALA A N 1
ATOM 760 C CA . ALA A 1 105 ? -5.256 7.430 3.809 1.00 98.31 105 ALA A CA 1
ATOM 761 C C . ALA A 1 105 ? -6.734 7.824 3.915 1.00 98.31 105 ALA A C 1
ATOM 763 O O . ALA A 1 105 ? -7.134 8.427 4.905 1.00 98.31 105 ALA A O 1
ATOM 764 N N . ILE A 1 106 ? -7.567 7.449 2.944 1.00 98.50 106 ILE A N 1
ATOM 765 C CA . ILE A 1 106 ? -9.014 7.692 2.978 1.00 98.50 106 ILE A CA 1
ATOM 766 C C . ILE A 1 106 ? -9.676 6.875 4.089 1.00 98.50 106 ILE A C 1
ATOM 768 O O . ILE A 1 106 ? -10.500 7.411 4.831 1.00 98.50 106 ILE A O 1
ATOM 772 N N . ALA A 1 107 ? -9.299 5.602 4.245 1.00 98.44 107 ALA A N 1
ATOM 773 C CA . ALA A 1 107 ? -9.822 4.762 5.318 1.00 98.44 107 ALA A CA 1
ATOM 774 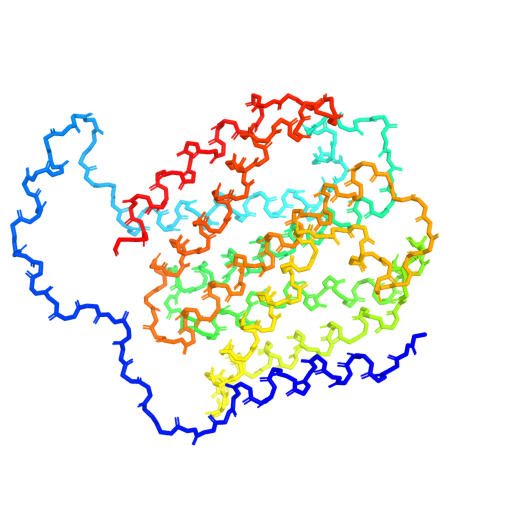C C . ALA A 1 107 ? -9.458 5.316 6.705 1.00 98.44 107 ALA A C 1
ATOM 776 O O . ALA A 1 107 ? -10.321 5.454 7.576 1.00 98.44 107 ALA A O 1
ATOM 777 N N . ALA A 1 108 ? -8.195 5.699 6.896 1.00 98.31 108 ALA A N 1
ATOM 778 C CA . ALA A 1 108 ? -7.736 6.330 8.125 1.00 98.31 108 ALA A CA 1
ATOM 779 C C . ALA A 1 108 ? -8.411 7.695 8.348 1.00 98.31 108 ALA A C 1
ATOM 781 O O . ALA A 1 108 ? -8.849 7.987 9.457 1.00 98.31 108 ALA A O 1
ATOM 782 N N . TYR A 1 109 ? -8.590 8.500 7.297 1.00 98.25 109 TYR A N 1
ATOM 783 C CA . TYR A 1 109 ? -9.243 9.807 7.373 1.00 98.25 109 TYR A CA 1
ATOM 784 C C . TYR A 1 109 ? -10.703 9.705 7.831 1.00 98.25 109 TYR A C 1
ATOM 786 O O . TYR A 1 109 ? -11.102 10.371 8.785 1.00 98.25 109 TYR A O 1
ATOM 794 N N . PHE A 1 110 ? -11.509 8.848 7.198 1.00 98.31 110 PHE A N 1
ATOM 795 C CA . PHE A 1 110 ? -12.907 8.677 7.601 1.00 98.31 110 PHE A CA 1
ATOM 796 C C . PHE A 1 110 ? -13.039 8.110 9.016 1.00 98.31 110 PHE A C 1
ATOM 798 O O . PHE A 1 110 ? -13.944 8.508 9.749 1.00 98.31 110 PHE A O 1
ATOM 805 N N . SER A 1 111 ? -12.117 7.240 9.424 1.00 97.81 111 SER A N 1
ATOM 806 C CA . SER A 1 111 ? -12.107 6.707 10.786 1.00 97.81 111 SER A CA 1
ATOM 807 C C . SER A 1 111 ? -11.753 7.783 11.820 1.00 97.81 111 SER A C 1
ATOM 809 O O . SER A 1 111 ? -12.508 8.001 12.760 1.00 97.81 111 SER A O 1
ATOM 811 N N . LEU A 1 112 ? -10.635 8.494 11.628 1.00 97.00 112 LEU A N 1
ATOM 812 C CA . LEU A 1 112 ? -10.074 9.432 12.612 1.00 97.00 112 LEU A CA 1
ATOM 813 C C . LEU A 1 112 ? -10.798 10.781 12.680 1.00 97.00 112 LEU A C 1
ATOM 815 O O . LEU A 1 112 ? -10.815 11.410 13.734 1.00 97.00 112 LEU A O 1
ATOM 819 N N . PHE A 1 113 ? -11.329 11.275 11.559 1.00 96.06 113 PHE A N 1
ATOM 820 C CA . PHE A 1 113 ? -11.894 12.629 11.483 1.00 96.06 113 PHE A CA 1
ATOM 821 C C . PHE A 1 113 ? -13.419 12.645 11.421 1.00 96.06 113 PHE A C 1
ATOM 823 O O . PHE A 1 113 ? -14.026 13.647 11.787 1.00 96.06 113 PHE A O 1
ATOM 830 N N . HIS A 1 114 ? -14.037 11.552 10.967 1.00 95.75 114 HIS A N 1
ATOM 831 C CA . HIS A 1 114 ? -15.491 11.461 10.794 1.00 95.75 114 HIS A CA 1
ATOM 832 C C . HIS A 1 114 ? -16.141 10.401 11.685 1.00 95.75 114 HIS A C 1
ATOM 834 O O . HIS A 1 114 ? -17.347 10.191 11.583 1.00 95.75 114 HIS A O 1
ATOM 840 N N . ASN A 1 115 ? -15.369 9.745 12.561 1.00 94.38 115 ASN A N 1
ATOM 841 C CA . ASN A 1 115 ? -15.838 8.679 13.453 1.00 94.38 115 ASN A CA 1
ATOM 842 C C . ASN A 1 115 ? -16.588 7.557 12.713 1.00 94.38 115 ASN A C 1
ATOM 844 O O . ASN A 1 115 ? -17.497 6.930 13.261 1.00 94.38 115 ASN A O 1
ATOM 848 N N . MET A 1 116 ? -16.243 7.315 11.445 1.00 97.94 116 MET A N 1
ATOM 849 C CA . MET A 1 116 ? -16.800 6.194 10.699 1.00 97.94 116 MET A CA 1
ATOM 850 C C . MET A 1 116 ? -16.263 4.887 11.301 1.00 97.94 116 MET A C 1
ATOM 852 O O . MET A 1 116 ? -15.063 4.821 11.581 1.00 97.94 116 MET A O 1
ATOM 856 N N . PRO A 1 117 ? -17.088 3.831 11.468 1.00 97.94 117 PRO A N 1
ATOM 857 C CA . PRO A 1 117 ? -16.590 2.527 11.892 1.00 97.94 117 PRO A CA 1
ATOM 858 C C . PRO A 1 117 ? -15.408 2.093 11.022 1.00 97.94 117 PRO A C 1
ATOM 860 O O . PRO A 1 117 ? -15.504 2.114 9.793 1.00 97.94 117 PRO A O 1
ATOM 863 N N . ALA A 1 118 ? -14.294 1.712 11.647 1.00 97.88 118 ALA A N 1
ATOM 864 C CA . ALA A 1 118 ? -13.011 1.573 10.957 1.00 97.88 118 ALA A CA 1
ATOM 865 C C . ALA A 1 118 ? -13.066 0.614 9.760 1.00 97.88 118 ALA A C 1
ATOM 867 O O . ALA A 1 118 ? -12.552 0.908 8.682 1.00 97.88 118 ALA A O 1
ATOM 868 N N . LEU A 1 119 ? -13.766 -0.511 9.916 1.00 97.69 119 LEU A N 1
ATOM 869 C CA . LEU A 1 119 ? -13.916 -1.488 8.845 1.00 97.69 119 LEU A CA 1
ATOM 870 C C . LEU A 1 119 ? -14.751 -0.935 7.675 1.00 97.69 119 LEU A C 1
ATOM 872 O O . LEU A 1 119 ? -14.390 -1.124 6.514 1.00 97.69 119 LEU A O 1
ATOM 876 N N . LYS A 1 120 ? -15.811 -0.172 7.965 1.00 98.56 120 LYS A N 1
ATOM 877 C CA . LYS A 1 120 ? -16.600 0.542 6.950 1.00 98.56 120 LYS A CA 1
ATOM 878 C C . LYS A 1 120 ? -15.756 1.586 6.218 1.00 98.56 120 LYS A C 1
ATOM 880 O O . LYS A 1 120 ? -15.836 1.698 4.995 1.00 98.56 120 LYS A O 1
ATOM 885 N N . ALA A 1 121 ? -14.897 2.297 6.946 1.00 98.56 121 ALA A N 1
ATOM 886 C CA . ALA A 1 121 ? -13.961 3.254 6.371 1.00 98.56 121 ALA A CA 1
ATOM 887 C C . ALA A 1 121 ? -12.925 2.581 5.452 1.00 98.56 121 ALA A C 1
ATOM 889 O O . ALA A 1 121 ? -12.613 3.129 4.395 1.00 98.56 121 ALA A O 1
ATOM 890 N N . CYS A 1 122 ? -12.454 1.367 5.772 1.00 98.56 122 CYS A N 1
ATOM 891 C CA . CYS A 1 122 ? -11.650 0.563 4.842 1.00 98.56 122 CYS A CA 1
ATOM 892 C C . CYS A 1 122 ? -12.396 0.294 3.526 1.00 98.56 122 CYS A C 1
ATOM 894 O O . CYS A 1 122 ? -11.807 0.414 2.452 1.00 98.56 122 CYS A O 1
ATOM 896 N N . GLY A 1 123 ? -13.697 -0.005 3.599 1.00 98.44 123 GLY A N 1
ATOM 897 C CA . GLY A 1 123 ? -14.560 -0.126 2.422 1.00 98.44 123 GLY A CA 1
ATOM 898 C C . GLY A 1 123 ? -14.622 1.156 1.585 1.00 98.44 123 GLY A C 1
ATOM 899 O O . GLY A 1 123 ? -14.516 1.094 0.362 1.00 98.44 123 GLY A O 1
ATOM 900 N N . ALA A 1 124 ? -14.724 2.322 2.232 1.00 98.38 124 ALA A N 1
ATOM 901 C CA . ALA A 1 124 ? -14.697 3.620 1.553 1.00 98.38 124 ALA A CA 1
ATOM 902 C C . ALA A 1 124 ? -13.344 3.899 0.880 1.00 98.38 124 ALA A C 1
ATOM 904 O O . ALA A 1 124 ? -13.306 4.354 -0.262 1.00 98.38 124 ALA A O 1
ATOM 905 N N . GLY A 1 125 ? -12.233 3.577 1.548 1.00 98.19 125 GLY A N 1
ATOM 906 C CA . GLY A 1 125 ? -10.894 3.692 0.968 1.00 98.19 125 GLY A CA 1
ATOM 907 C C . GLY A 1 125 ? -10.724 2.840 -0.290 1.00 98.19 125 GLY A C 1
ATOM 908 O O . GLY A 1 125 ? -10.199 3.317 -1.296 1.00 98.19 125 GLY A O 1
ATOM 909 N N . LEU A 1 126 ? -11.233 1.602 -0.272 1.00 98.38 126 LEU A N 1
ATOM 910 C CA . LEU A 1 126 ? -11.128 0.647 -1.384 1.00 98.38 126 LEU A CA 1
ATOM 911 C C . LEU A 1 126 ? -11.784 1.122 -2.687 1.00 98.38 126 LEU A C 1
ATOM 913 O O . LEU A 1 126 ? -11.464 0.587 -3.753 1.00 98.38 126 LEU A O 1
ATOM 917 N N . ILE A 1 127 ? -12.651 2.138 -2.634 1.00 97.94 127 ILE A N 1
ATOM 918 C CA . ILE A 1 127 ? -13.222 2.767 -3.829 1.00 97.94 127 ILE A CA 1
ATOM 919 C C . ILE A 1 127 ? -12.108 3.283 -4.751 1.00 97.94 127 ILE A C 1
ATOM 921 O O . ILE A 1 127 ? -12.232 3.145 -5.965 1.00 97.94 127 ILE A O 1
ATOM 925 N N . VAL A 1 128 ? -10.993 3.795 -4.215 1.00 97.19 128 VAL A N 1
ATOM 926 C CA . VAL A 1 128 ? -9.867 4.268 -5.042 1.00 97.19 128 VAL A CA 1
ATOM 927 C C . VAL A 1 128 ? -9.255 3.128 -5.853 1.00 97.19 128 VAL A C 1
ATOM 929 O O . VAL A 1 128 ? -9.102 3.257 -7.067 1.00 97.19 128 VAL A O 1
ATOM 932 N N . CYS A 1 129 ? -8.981 1.983 -5.224 1.00 96.25 129 CYS A N 1
ATOM 933 C CA . CYS A 1 129 ? -8.522 0.794 -5.943 1.00 96.25 129 CYS A CA 1
ATOM 934 C C . CYS A 1 129 ? -9.556 0.300 -6.966 1.00 96.25 129 CYS A C 1
ATOM 936 O O . CYS A 1 129 ? -9.176 -0.152 -8.044 1.00 96.25 129 CYS A O 1
ATOM 938 N N . CYS A 1 130 ? -10.858 0.386 -6.676 1.00 97.69 130 CYS A N 1
ATOM 939 C CA . CYS A 1 130 ? -11.896 0.028 -7.650 1.00 97.69 130 CYS A CA 1
ATOM 940 C C . CYS A 1 130 ? -11.858 0.954 -8.873 1.00 97.69 130 CYS A C 1
ATOM 942 O O . CYS A 1 130 ? -11.904 0.474 -10.003 1.00 97.69 130 CYS A O 1
ATOM 944 N N . VAL A 1 131 ? -11.725 2.266 -8.655 1.00 97.12 131 VAL A N 1
ATOM 945 C CA . VAL A 1 131 ? -11.627 3.267 -9.726 1.00 97.12 131 VAL A CA 1
ATOM 946 C C . VAL A 1 131 ? -10.378 3.043 -10.575 1.00 97.12 131 VAL A C 1
ATOM 948 O O . VAL A 1 131 ? -10.490 3.036 -11.799 1.00 97.12 131 VAL A O 1
ATOM 951 N N . GLU A 1 132 ? -9.214 2.802 -9.968 1.00 95.44 132 GLU A N 1
ATOM 952 C CA . GLU A 1 132 ? -7.983 2.554 -10.730 1.00 95.44 132 GLU A CA 1
ATOM 953 C C . GLU A 1 132 ? -8.052 1.244 -11.522 1.00 95.44 132 GLU A C 1
ATOM 955 O O . GLU A 1 132 ? -7.718 1.223 -12.707 1.00 95.44 132 GLU A O 1
ATOM 960 N N . ASN A 1 133 ? -8.547 0.155 -10.922 1.00 95.44 133 ASN A N 1
ATOM 961 C CA . ASN A 1 133 ? -8.718 -1.107 -11.646 1.00 95.44 133 ASN A CA 1
ATOM 962 C C . ASN A 1 133 ? -9.721 -0.953 -12.800 1.00 95.44 133 ASN A C 1
ATOM 964 O O . ASN A 1 133 ? -9.472 -1.445 -13.899 1.00 95.44 133 ASN A O 1
ATOM 968 N N . LEU A 1 134 ? -10.827 -0.230 -12.590 1.00 97.00 134 LEU A N 1
ATOM 969 C CA . LEU A 1 134 ? -11.797 0.059 -13.646 1.00 97.00 134 LEU A CA 1
ATOM 970 C C . LEU A 1 134 ? -11.165 0.898 -14.762 1.00 97.00 134 LEU A C 1
ATOM 972 O O . LEU A 1 134 ? -11.326 0.567 -15.934 1.00 97.00 134 LEU A O 1
ATOM 976 N N . ARG A 1 135 ? -10.397 1.939 -14.416 1.00 95.25 135 ARG A N 1
ATOM 977 C CA . ARG A 1 135 ? -9.638 2.750 -15.378 1.00 95.25 135 ARG A CA 1
ATOM 978 C C . ARG A 1 135 ? -8.676 1.884 -16.185 1.00 95.25 135 ARG A C 1
ATOM 980 O O . ARG A 1 135 ? -8.611 2.036 -17.401 1.00 95.25 135 ARG A O 1
ATOM 987 N N . SER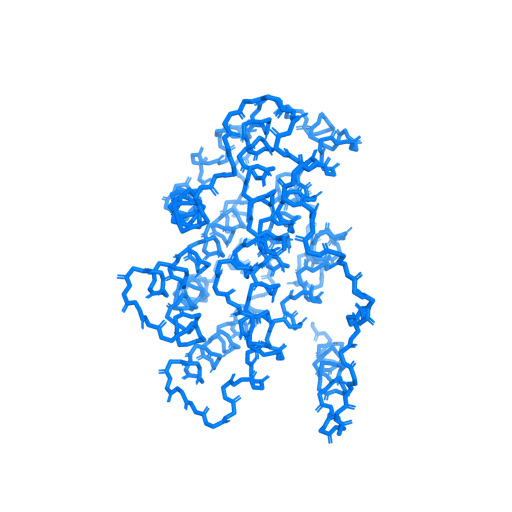 A 1 136 ? -7.954 0.981 -15.527 1.00 95.12 136 SER A N 1
ATOM 988 C CA . SER A 1 136 ? -7.005 0.060 -16.156 1.00 95.12 136 SER A CA 1
ATOM 989 C C . SER A 1 136 ? -7.695 -0.895 -17.134 1.00 95.12 136 SER A C 1
ATOM 991 O O . SER A 1 136 ? -7.228 -1.058 -18.260 1.00 95.12 136 SER A O 1
ATOM 993 N N . VAL A 1 137 ? -8.843 -1.462 -16.746 1.00 96.50 137 VAL A N 1
ATOM 994 C CA . VAL A 1 137 ? -9.652 -2.345 -17.602 1.00 96.50 137 VAL A CA 1
ATOM 995 C C . VAL A 1 137 ? -10.217 -1.588 -18.803 1.00 96.50 137 VAL A C 1
ATOM 997 O O . VAL A 1 137 ? -10.066 -2.044 -19.928 1.00 96.50 137 VAL A O 1
ATOM 1000 N N . LEU A 1 138 ? -10.828 -0.418 -18.593 1.00 96.94 138 LEU A N 1
ATOM 1001 C CA . LEU A 1 138 ? -11.454 0.358 -19.672 1.00 96.94 138 LEU A CA 1
ATOM 1002 C C . LEU A 1 138 ? -10.447 0.887 -20.700 1.00 96.94 138 LEU A C 1
ATOM 1004 O O . LEU A 1 138 ? -10.813 1.117 -21.849 1.00 96.94 138 LEU A O 1
ATOM 1008 N N . ASN A 1 139 ? -9.197 1.100 -20.289 1.00 96.94 139 ASN A N 1
ATOM 1009 C CA . ASN A 1 139 ? -8.142 1.611 -21.160 1.00 96.94 139 ASN A CA 1
ATOM 1010 C C . ASN A 1 139 ? -7.184 0.523 -21.662 1.00 96.94 139 ASN A C 1
ATOM 1012 O O . ASN A 1 139 ? -6.198 0.870 -22.319 1.00 96.94 139 ASN A O 1
ATOM 1016 N N . ASP A 1 140 ? -7.432 -0.755 -21.357 1.00 96.00 140 ASP A N 1
ATOM 1017 C CA . ASP A 1 140 ? -6.518 -1.871 -21.630 1.00 96.00 140 ASP A CA 1
ATOM 1018 C C . ASP A 1 140 ? -5.080 -1.610 -21.140 1.00 96.00 140 ASP A C 1
ATOM 1020 O O . ASP A 1 140 ? -4.103 -2.031 -21.765 1.00 96.00 140 ASP A O 1
ATOM 1024 N N . THR A 1 141 ? -4.926 -0.883 -20.027 1.00 95.44 141 THR A N 1
ATOM 1025 C CA . THR A 1 141 ? -3.624 -0.388 -19.554 1.00 95.44 141 THR A CA 1
ATOM 1026 C C . THR A 1 141 ? -2.649 -1.531 -19.298 1.00 95.44 141 THR A C 1
ATOM 1028 O O . THR A 1 141 ? -1.494 -1.441 -19.705 1.00 95.44 141 THR A O 1
ATOM 1031 N N . ALA A 1 142 ? -3.098 -2.628 -18.681 1.00 93.44 142 ALA A N 1
ATOM 1032 C CA . ALA A 1 142 ? -2.246 -3.796 -18.453 1.00 93.44 142 ALA A CA 1
ATOM 1033 C C . ALA A 1 142 ? -1.722 -4.392 -19.770 1.00 93.44 142 ALA A C 1
ATOM 1035 O O . ALA A 1 142 ? -0.512 -4.531 -19.934 1.00 93.44 142 ALA A O 1
ATOM 1036 N N . SER A 1 143 ? -2.611 -4.663 -20.731 1.00 94.25 143 SER A N 1
ATOM 1037 C CA . SER A 1 143 ? -2.243 -5.249 -22.027 1.00 94.25 143 SER A CA 1
ATOM 1038 C C . SER A 1 143 ? -1.294 -4.344 -22.817 1.00 94.25 143 SER A C 1
ATOM 1040 O O . SER A 1 143 ? -0.325 -4.828 -23.397 1.00 94.25 143 SER A O 1
ATOM 1042 N N . LYS A 1 144 ? -1.522 -3.022 -22.796 1.00 95.50 144 LYS A N 1
ATOM 1043 C CA . LYS A 1 144 ? -0.637 -2.024 -23.427 1.00 95.50 144 LYS A CA 1
ATOM 1044 C C . LYS A 1 144 ? 0.767 -1.995 -22.823 1.00 95.50 144 LYS A C 1
ATOM 1046 O O . LYS A 1 144 ? 1.710 -1.642 -23.518 1.00 95.50 144 LYS A O 1
ATOM 1051 N N . ASN A 1 145 ? 0.895 -2.389 -21.559 1.00 94.44 145 ASN A N 1
ATOM 1052 C CA . ASN A 1 145 ? 2.161 -2.477 -20.837 1.00 94.44 145 ASN A CA 1
ATOM 1053 C C . ASN A 1 145 ? 2.701 -3.918 -20.754 1.00 94.44 145 ASN A C 1
ATOM 1055 O O . ASN A 1 145 ? 3.535 -4.222 -19.906 1.00 94.44 145 ASN A O 1
ATOM 1059 N N . GLY A 1 146 ? 2.219 -4.822 -21.616 1.00 92.94 146 GLY A N 1
ATOM 1060 C CA . GLY A 1 146 ? 2.732 -6.190 -21.724 1.00 92.94 146 GLY A CA 1
ATOM 1061 C C . GLY A 1 146 ? 2.306 -7.134 -20.598 1.00 92.94 146 GLY A C 1
ATOM 1062 O O . GLY A 1 146 ? 2.889 -8.201 -20.463 1.00 92.94 146 GLY A O 1
ATOM 1063 N N . VAL A 1 147 ? 1.310 -6.771 -19.789 1.00 94.19 147 VAL A N 1
ATOM 1064 C CA . VAL A 1 147 ? 0.766 -7.593 -18.695 1.00 94.19 147 VAL A CA 1
ATOM 1065 C C . VAL A 1 147 ? -0.587 -8.177 -19.108 1.00 94.19 147 VAL A C 1
ATOM 1067 O O . VAL A 1 147 ? -1.359 -7.548 -19.830 1.00 94.19 147 VAL A O 1
ATOM 1070 N N . ALA A 1 148 ? -0.937 -9.373 -18.631 1.00 93.00 148 ALA A N 1
ATOM 1071 C CA . ALA A 1 148 ? -2.218 -9.992 -18.959 1.00 93.00 148 ALA A CA 1
ATOM 1072 C C . ALA A 1 148 ? -3.409 -9.199 -18.376 1.00 93.00 148 ALA A C 1
ATOM 1074 O O . ALA A 1 148 ? -3.628 -9.169 -17.162 1.00 93.00 148 ALA A O 1
ATOM 1075 N N . GLY A 1 149 ? -4.248 -8.623 -19.247 1.00 91.94 149 GLY A N 1
ATOM 1076 C CA . GLY A 1 149 ? -5.400 -7.800 -18.845 1.00 91.94 149 GLY A CA 1
ATOM 1077 C C . GLY A 1 149 ? -6.432 -8.508 -17.957 1.00 91.94 149 GLY A C 1
ATOM 1078 O O . GLY A 1 149 ? -7.031 -7.879 -17.085 1.00 91.94 149 GLY A O 1
ATOM 1079 N N . GLY A 1 150 ? -6.585 -9.832 -18.090 1.00 91.62 150 GLY A N 1
ATOM 1080 C CA . GLY A 1 150 ? -7.511 -10.618 -17.260 1.00 91.62 150 GLY A CA 1
ATOM 1081 C C . GLY A 1 150 ? -7.230 -10.512 -15.756 1.00 91.62 150 GLY A C 1
ATOM 1082 O O . GLY A 1 150 ? -8.151 -10.601 -14.944 1.00 91.62 150 GLY A O 1
ATOM 1083 N N . GLY A 1 151 ? -5.979 -10.239 -15.382 1.00 89.88 151 GLY A N 1
ATOM 1084 C CA . GLY A 1 151 ? -5.609 -10.004 -13.997 1.00 89.88 151 GLY A CA 1
ATOM 1085 C C . GLY A 1 151 ? -6.257 -8.760 -13.376 1.00 89.88 151 GLY A C 1
ATOM 1086 O O . GLY A 1 151 ? -6.656 -8.780 -12.213 1.00 89.88 151 GLY A O 1
ATOM 1087 N N . GLN A 1 152 ? -6.431 -7.697 -14.163 1.00 92.31 152 GLN A N 1
ATOM 1088 C CA . GLN A 1 152 ? -7.045 -6.450 -13.698 1.00 92.31 152 GLN A CA 1
ATOM 1089 C C . GLN A 1 152 ? -8.550 -6.599 -13.482 1.00 92.31 152 GLN A C 1
ATOM 1091 O O . GLN A 1 152 ? -9.096 -6.043 -12.533 1.00 92.31 152 GLN A O 1
ATOM 1096 N N . VAL A 1 153 ? -9.212 -7.418 -14.304 1.00 94.88 153 VAL A N 1
ATOM 1097 C CA . VAL A 1 153 ? -10.630 -7.758 -14.114 1.00 94.88 153 VAL A CA 1
ATOM 1098 C C . VAL A 1 153 ? -10.827 -8.512 -12.800 1.00 94.88 153 VAL A C 1
ATOM 1100 O O . VAL A 1 153 ? -11.723 -8.178 -12.028 1.00 94.88 153 VAL A O 1
ATOM 1103 N N . LEU A 1 154 ? -9.965 -9.491 -12.507 1.00 93.38 154 LEU A N 1
ATOM 1104 C CA . LEU A 1 154 ? -10.013 -10.210 -11.235 1.00 93.38 154 LEU A CA 1
ATOM 1105 C C . LEU A 1 154 ? -9.799 -9.263 -10.046 1.00 93.38 154 LEU A C 1
ATOM 1107 O O . LEU A 1 154 ? -10.574 -9.302 -9.091 1.00 93.38 154 LEU A O 1
ATOM 1111 N N . ASN A 1 155 ? -8.792 -8.387 -10.121 1.00 93.94 155 ASN A N 1
ATOM 1112 C CA . ASN A 1 155 ? -8.547 -7.394 -9.078 1.00 93.94 155 ASN A CA 1
ATOM 1113 C C . ASN A 1 155 ? -9.758 -6.476 -8.886 1.00 93.94 155 ASN A C 1
ATOM 1115 O O . ASN A 1 155 ? -10.168 -6.271 -7.745 1.00 93.94 155 ASN A O 1
ATOM 1119 N N . LEU A 1 156 ? -10.379 -5.984 -9.962 1.00 96.44 156 LEU A N 1
ATOM 1120 C CA . LEU A 1 156 ? -11.588 -5.163 -9.881 1.00 96.44 156 LEU A CA 1
ATOM 1121 C C . LEU A 1 156 ? -12.718 -5.884 -9.136 1.00 96.44 156 LEU A C 1
ATOM 1123 O O . LEU A 1 156 ? -13.331 -5.295 -8.246 1.00 96.44 156 LEU A O 1
ATOM 1127 N N . VAL A 1 157 ? -12.975 -7.152 -9.467 1.00 97.56 157 VAL A N 1
ATOM 1128 C CA . VAL A 1 157 ? -14.025 -7.957 -8.823 1.00 97.56 157 VAL A CA 1
ATOM 1129 C C . VAL A 1 157 ? -13.740 -8.139 -7.334 1.00 97.56 157 VAL A C 1
ATOM 1131 O O . VAL A 1 157 ? -14.628 -7.898 -6.518 1.00 97.56 157 VAL A O 1
ATOM 1134 N N . ILE A 1 158 ? -12.508 -8.510 -6.969 1.00 97.25 158 ILE A N 1
ATOM 1135 C CA . ILE A 1 158 ? -12.114 -8.705 -5.567 1.00 97.25 158 ILE A CA 1
ATOM 1136 C C . ILE A 1 158 ? -12.283 -7.400 -4.782 1.00 97.25 158 ILE A C 1
ATOM 1138 O O . ILE A 1 158 ? -12.965 -7.391 -3.759 1.00 97.25 158 ILE A O 1
ATOM 1142 N N . HIS A 1 159 ? -11.718 -6.290 -5.267 1.00 97.69 159 HIS A N 1
ATOM 1143 C CA . HIS A 1 159 ? -11.791 -5.008 -4.561 1.00 97.69 159 HIS A CA 1
ATOM 1144 C C . HIS A 1 159 ? -13.234 -4.506 -4.455 1.00 97.69 159 HIS A C 1
ATOM 1146 O O . HIS A 1 159 ? -13.621 -4.030 -3.392 1.00 97.69 159 HIS A O 1
ATOM 1152 N N . SER A 1 160 ? -14.051 -4.674 -5.502 1.00 98.31 160 SER A N 1
ATOM 1153 C CA . SER A 1 160 ? -15.463 -4.263 -5.487 1.00 98.31 160 SER A CA 1
ATOM 1154 C C . SER A 1 160 ? -16.284 -5.083 -4.495 1.00 98.31 160 SER A C 1
ATOM 1156 O O . SER A 1 160 ? -17.087 -4.524 -3.750 1.00 98.31 160 SER A O 1
ATOM 1158 N N . PHE A 1 161 ? -16.070 -6.402 -4.454 1.00 98.44 161 PHE A N 1
ATOM 1159 C CA . PHE A 1 161 ? -16.741 -7.283 -3.500 1.00 98.44 161 PHE A CA 1
ATOM 1160 C C . PHE A 1 161 ? -16.384 -6.921 -2.056 1.00 98.44 161 PHE A C 1
ATOM 1162 O O . PHE A 1 161 ? -17.274 -6.786 -1.218 1.00 98.44 161 PHE A O 1
ATOM 1169 N N . VAL A 1 162 ? -15.094 -6.722 -1.771 1.00 98.50 162 VAL A N 1
ATOM 1170 C CA . VAL A 1 162 ? -14.631 -6.343 -0.431 1.00 98.50 162 VAL A CA 1
ATOM 1171 C C . VAL A 1 162 ? -15.166 -4.962 -0.067 1.00 98.50 162 VAL A C 1
ATOM 1173 O O . VAL A 1 162 ? -15.774 -4.819 0.988 1.00 98.50 162 VAL A O 1
ATOM 1176 N N . ALA A 1 163 ? -15.037 -3.966 -0.948 1.00 98.50 163 ALA A N 1
ATOM 1177 C CA . ALA A 1 163 ? -15.578 -2.628 -0.720 1.00 98.50 163 ALA A CA 1
ATOM 1178 C C . ALA A 1 163 ? -17.076 -2.678 -0.392 1.00 98.50 163 ALA A C 1
ATOM 1180 O O . ALA A 1 163 ? -17.497 -2.096 0.604 1.00 98.50 163 ALA A O 1
ATOM 1181 N N . TYR A 1 164 ? -17.864 -3.432 -1.166 1.00 98.38 164 TYR A N 1
ATOM 1182 C CA . TYR A 1 164 ? -19.289 -3.634 -0.913 1.00 98.38 164 TYR A CA 1
ATOM 1183 C C . TYR A 1 164 ? -19.559 -4.270 0.455 1.00 98.38 164 TYR A C 1
ATOM 1185 O O . TYR A 1 164 ? -20.381 -3.746 1.210 1.00 98.38 164 TYR A O 1
ATOM 1193 N N . ALA A 1 165 ? -18.881 -5.377 0.774 1.00 98.50 165 ALA A N 1
ATOM 1194 C CA . ALA A 1 165 ? -19.081 -6.098 2.026 1.00 98.50 165 ALA A CA 1
ATOM 1195 C C . ALA A 1 165 ? -18.794 -5.195 3.234 1.00 98.50 165 ALA A C 1
ATOM 1197 O O . ALA A 1 165 ? -19.583 -5.152 4.177 1.00 98.50 165 ALA A O 1
ATOM 1198 N N . LEU A 1 166 ? -17.699 -4.433 3.175 1.00 98.50 166 LEU A N 1
ATOM 1199 C CA . LEU A 1 166 ? -17.294 -3.541 4.256 1.00 98.50 166 LEU A CA 1
ATOM 1200 C C . LEU A 1 166 ? -18.186 -2.289 4.352 1.00 98.50 166 LEU A C 1
ATOM 1202 O O . LEU A 1 166 ? -18.583 -1.914 5.450 1.00 98.50 166 LEU A O 1
ATOM 1206 N N . LEU A 1 167 ? -18.550 -1.662 3.225 1.00 98.31 167 LEU A N 1
ATOM 1207 C CA . LEU A 1 167 ? -19.414 -0.469 3.197 1.00 98.31 167 LEU A CA 1
ATOM 1208 C C . LEU A 1 167 ? -20.848 -0.755 3.642 1.00 98.31 167 LEU A C 1
ATOM 1210 O O . LEU A 1 167 ? -21.470 0.087 4.291 1.00 98.31 167 LEU A O 1
ATOM 1214 N N . SER A 1 168 ? -21.371 -1.920 3.263 1.00 97.94 168 SER A N 1
ATOM 1215 C CA . SER A 1 168 ? -22.743 -2.334 3.576 1.00 97.94 168 SER A CA 1
ATOM 1216 C C . SER A 1 168 ? -22.857 -3.003 4.942 1.00 97.94 168 SER A C 1
ATOM 1218 O O . SER A 1 168 ? -23.964 -3.358 5.337 1.00 97.94 168 SER A O 1
ATOM 1220 N N . GLU A 1 169 ? -21.730 -3.202 5.636 1.00 97.31 169 GLU A N 1
ATOM 1221 C CA . GLU A 1 169 ? -21.669 -3.810 6.969 1.00 97.31 169 GLU A CA 1
ATOM 1222 C C . GLU A 1 169 ? -22.407 -5.158 7.018 1.00 97.31 169 GLU A C 1
ATOM 1224 O O . GLU A 1 169 ? -23.143 -5.469 7.954 1.00 97.31 169 GLU A O 1
ATOM 1229 N N . VAL A 1 170 ? -22.232 -5.966 5.965 1.00 97.69 170 VAL A N 1
ATOM 1230 C CA . VAL A 1 170 ? -22.844 -7.299 5.895 1.00 97.69 170 VAL A CA 1
ATOM 1231 C C . VAL A 1 170 ? -22.344 -8.166 7.052 1.00 97.69 170 VAL A C 1
ATOM 1233 O O . VAL A 1 170 ? -21.232 -7.984 7.543 1.00 97.69 170 VAL A O 1
ATOM 1236 N N . SER A 1 171 ? -23.126 -9.165 7.466 1.00 97.75 171 SER A N 1
ATOM 1237 C CA . SER A 1 171 ? -22.810 -9.992 8.647 1.00 97.75 171 SER A CA 1
ATOM 1238 C C . SER A 1 171 ? -21.451 -10.704 8.591 1.00 97.75 171 SER A C 1
ATOM 1240 O O . SER A 1 171 ? -20.901 -11.057 9.628 1.00 97.75 171 SER A O 1
ATOM 1242 N N . PHE A 1 172 ? -20.897 -10.903 7.393 1.00 96.81 172 PHE A N 1
ATOM 1243 C CA . PHE A 1 172 ? -19.590 -11.520 7.153 1.00 96.81 172 PHE A CA 1
ATOM 1244 C C . PHE A 1 172 ? -18.471 -10.507 6.825 1.00 96.81 172 PHE A C 1
ATOM 1246 O O . PHE A 1 172 ? -17.392 -10.912 6.386 1.00 96.81 172 PHE A O 1
ATOM 1253 N N . ALA A 1 173 ? -18.696 -9.200 7.013 1.00 97.75 173 ALA A N 1
ATOM 1254 C CA . ALA A 1 173 ? -17.732 -8.147 6.679 1.00 97.75 173 ALA A CA 1
ATOM 1255 C C . ALA A 1 173 ? -16.386 -8.335 7.394 1.00 97.75 173 ALA A C 1
ATOM 1257 O O . ALA A 1 173 ? -15.337 -8.204 6.769 1.00 97.75 173 ALA A O 1
ATOM 1258 N N . GLU A 1 174 ? -16.399 -8.708 8.675 1.00 98.06 174 GLU A N 1
ATOM 1259 C CA . GLU A 1 174 ? -15.178 -8.967 9.447 1.00 98.06 174 GLU A CA 1
ATOM 1260 C C . GLU A 1 174 ? -14.371 -10.135 8.860 1.00 98.06 174 GLU A C 1
ATOM 1262 O O . GLU A 1 174 ? -13.165 -10.019 8.636 1.00 98.06 174 GLU A O 1
ATOM 1267 N N . THR A 1 175 ? -15.040 -11.247 8.535 1.00 98.31 175 THR A N 1
ATOM 1268 C CA . THR A 1 175 ? -14.412 -12.407 7.889 1.00 98.31 175 THR A CA 1
ATOM 1269 C C . THR A 1 175 ? -13.796 -12.024 6.546 1.00 98.31 175 THR A C 1
ATOM 1271 O O . THR A 1 175 ? -12.666 -12.416 6.256 1.00 98.31 175 THR A O 1
ATOM 1274 N N . VAL A 1 176 ? -14.502 -11.219 5.748 1.00 98.31 176 VAL A N 1
ATOM 1275 C CA . VAL A 1 176 ? -13.989 -10.702 4.473 1.00 98.31 176 VAL A CA 1
ATOM 1276 C C . VAL A 1 176 ? -12.791 -9.782 4.687 1.00 98.31 176 VAL A C 1
ATOM 1278 O O . VAL A 1 176 ? -11.801 -9.931 3.979 1.00 98.31 176 VAL A O 1
ATOM 1281 N N . GLY A 1 177 ? -12.826 -8.891 5.680 1.00 98.31 177 GLY A N 1
ATOM 1282 C CA . GLY A 1 177 ? -11.703 -8.016 6.023 1.00 98.31 177 GLY A CA 1
ATOM 1283 C C . GLY A 1 177 ? -10.445 -8.799 6.410 1.00 98.31 177 GLY A C 1
ATOM 1284 O O . GLY A 1 177 ? -9.366 -8.528 5.884 1.00 98.31 177 GLY A O 1
ATOM 1285 N N . LYS A 1 178 ? -10.588 -9.831 7.254 1.00 98.44 178 LYS A N 1
ATOM 1286 C CA . LYS A 1 178 ? -9.488 -10.733 7.643 1.00 98.44 178 LYS A CA 1
ATOM 1287 C C . LYS A 1 178 ? -8.920 -11.484 6.441 1.00 98.44 178 LYS A C 1
ATOM 1289 O O . LYS A 1 178 ? -7.709 -11.471 6.222 1.00 98.44 178 LYS A O 1
ATOM 1294 N N . ALA A 1 179 ? -9.791 -12.112 5.650 1.00 98.19 179 ALA A N 1
ATOM 1295 C CA . ALA A 1 179 ? -9.391 -12.883 4.477 1.00 98.19 179 ALA A CA 1
ATOM 1296 C C . ALA A 1 179 ? -8.708 -12.000 3.423 1.00 98.19 179 ALA A C 1
ATOM 1298 O O . ALA A 1 179 ? -7.683 -12.384 2.862 1.00 98.19 179 ALA A O 1
ATOM 1299 N N . PHE A 1 180 ? -9.235 -10.798 3.188 1.00 98.31 180 PHE A N 1
ATOM 1300 C CA . PHE A 1 180 ? -8.657 -9.848 2.248 1.00 98.31 180 PHE A CA 1
ATOM 1301 C C . PHE A 1 180 ? -7.316 -9.292 2.736 1.00 98.31 180 PHE A C 1
ATOM 1303 O O . PHE A 1 180 ? -6.377 -9.223 1.948 1.00 98.31 180 PHE A O 1
ATOM 1310 N N . GLY A 1 181 ? -7.184 -8.973 4.028 1.00 98.31 181 GLY A N 1
ATOM 1311 C CA . GLY A 1 181 ? -5.906 -8.567 4.617 1.00 98.31 181 GLY A CA 1
ATOM 1312 C C . GLY A 1 181 ? -4.828 -9.642 4.466 1.00 98.31 181 GLY A C 1
ATOM 1313 O O . GLY A 1 181 ? -3.723 -9.352 4.009 1.00 98.31 181 GLY A O 1
ATOM 1314 N N . ALA A 1 182 ? -5.168 -10.902 4.753 1.00 97.88 182 ALA A N 1
ATOM 1315 C CA . ALA A 1 182 ? -4.265 -12.035 4.555 1.00 97.88 182 ALA A CA 1
ATOM 1316 C C . ALA A 1 182 ? -3.904 -12.242 3.074 1.00 97.88 182 ALA A C 1
ATOM 1318 O O . ALA A 1 182 ? -2.733 -12.435 2.742 1.00 97.88 182 ALA A O 1
ATOM 1319 N N . TRP A 1 183 ? -4.890 -12.162 2.176 1.00 96.06 183 TRP A N 1
ATOM 1320 C CA . TRP A 1 183 ? -4.669 -12.269 0.735 1.00 96.06 183 TRP A CA 1
ATOM 1321 C C . TRP A 1 183 ? -3.738 -11.170 0.215 1.00 96.06 183 TRP A C 1
ATOM 1323 O O . TRP A 1 183 ? -2.796 -11.486 -0.510 1.00 96.06 183 TRP A O 1
ATOM 1333 N N . LEU A 1 184 ? -3.947 -9.912 0.622 1.00 97.19 184 LEU A N 1
ATOM 1334 C CA . LEU A 1 184 ? -3.074 -8.792 0.264 1.00 97.19 184 LEU A CA 1
ATOM 1335 C C . LEU A 1 184 ? -1.638 -9.045 0.714 1.00 97.19 184 LEU A C 1
ATOM 1337 O O . LEU A 1 184 ? -0.720 -8.898 -0.087 1.00 97.19 184 LEU A O 1
ATOM 1341 N N . ILE A 1 185 ? -1.433 -9.479 1.961 1.00 96.81 185 ILE A N 1
ATOM 1342 C CA . ILE A 1 185 ? -0.092 -9.794 2.462 1.00 96.81 185 ILE A CA 1
ATOM 1343 C C . ILE A 1 185 ? 0.558 -10.865 1.583 1.00 96.81 185 ILE A C 1
ATOM 1345 O O . ILE A 1 185 ? 1.656 -10.647 1.085 1.00 96.81 185 ILE A O 1
ATOM 1349 N N . VAL A 1 186 ? -0.113 -11.991 1.334 1.00 94.81 186 VAL A N 1
ATOM 1350 C CA . VAL A 1 186 ? 0.466 -13.099 0.555 1.00 94.81 186 VAL A CA 1
ATOM 1351 C C . VAL A 1 186 ? 0.746 -12.692 -0.894 1.00 94.81 186 VAL A C 1
ATOM 1353 O O . VAL A 1 186 ? 1.850 -12.913 -1.394 1.00 94.81 186 VAL A O 1
ATOM 1356 N N . ALA A 1 187 ? -0.228 -12.080 -1.570 1.00 92.19 187 ALA A N 1
ATOM 1357 C CA . ALA A 1 187 ? -0.108 -11.699 -2.974 1.00 92.19 187 ALA A CA 1
ATOM 1358 C C . ALA A 1 187 ? 0.962 -10.616 -3.180 1.00 92.19 187 ALA A C 1
ATOM 1360 O O . ALA A 1 187 ? 1.775 -10.694 -4.102 1.00 92.19 187 ALA A O 1
ATOM 1361 N N . CYS A 1 188 ? 1.001 -9.615 -2.301 1.00 96.31 188 CYS A N 1
ATOM 1362 C CA . CYS A 1 188 ? 1.910 -8.486 -2.436 1.00 96.31 188 CYS A CA 1
ATOM 1363 C C . CYS A 1 188 ? 3.317 -8.789 -1.895 1.00 96.31 188 CYS A C 1
ATOM 1365 O O . CYS A 1 188 ? 4.290 -8.198 -2.368 1.00 96.31 188 CYS A O 1
ATOM 1367 N N . LEU A 1 189 ? 3.474 -9.770 -0.999 1.00 95.50 189 LEU A N 1
ATOM 1368 C CA . LEU A 1 189 ? 4.792 -10.227 -0.556 1.00 95.50 189 LEU A CA 1
ATOM 1369 C C . LEU A 1 189 ? 5.601 -10.839 -1.709 1.00 95.50 189 LEU A C 1
ATOM 1371 O O . LEU A 1 189 ? 6.807 -10.607 -1.792 1.00 95.50 189 LEU A O 1
ATOM 1375 N N . GLN A 1 190 ? 4.955 -11.537 -2.652 1.00 94.06 190 GLN A N 1
ATOM 1376 C CA . GLN A 1 190 ? 5.630 -12.010 -3.868 1.00 94.06 190 GLN A CA 1
ATOM 1377 C C . GLN A 1 190 ? 6.173 -10.836 -4.693 1.00 94.06 190 GLN A C 1
ATOM 1379 O O . GLN A 1 190 ? 7.332 -10.863 -5.103 1.00 94.06 190 GLN A O 1
ATOM 1384 N N . ALA A 1 191 ? 5.369 -9.791 -4.906 1.00 95.56 191 ALA A N 1
ATOM 1385 C CA . ALA A 1 191 ? 5.807 -8.586 -5.611 1.00 95.56 191 ALA A CA 1
ATOM 1386 C C . ALA A 1 191 ? 6.978 -7.892 -4.895 1.00 95.56 191 ALA A C 1
ATOM 1388 O O . ALA A 1 191 ? 7.865 -7.350 -5.551 1.00 95.56 191 ALA A O 1
ATOM 1389 N N . ARG A 1 192 ? 7.022 -7.959 -3.558 1.00 95.00 192 ARG A N 1
ATOM 1390 C CA . ARG A 1 192 ? 8.091 -7.372 -2.743 1.00 95.00 192 ARG A CA 1
ATOM 1391 C C . ARG A 1 192 ? 9.402 -8.160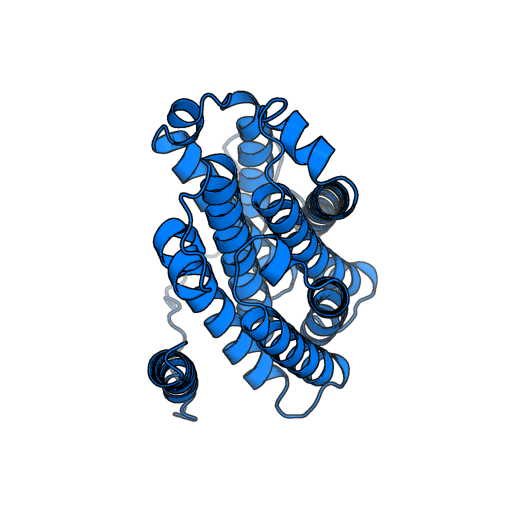 -2.776 1.00 95.00 192 ARG A C 1
ATOM 1393 O O . ARG A 1 192 ? 10.475 -7.556 -2.818 1.00 95.00 192 ARG A O 1
ATOM 1400 N N . LEU A 1 193 ? 9.331 -9.483 -2.676 1.00 94.62 193 LEU A N 1
ATOM 1401 C CA . LEU A 1 193 ? 10.511 -10.344 -2.537 1.00 94.62 193 LEU A CA 1
ATOM 1402 C C . LEU A 1 193 ? 11.041 -10.843 -3.883 1.00 94.62 193 LEU A C 1
ATOM 1404 O O . LEU A 1 193 ? 12.238 -11.066 -4.026 1.00 94.62 193 LEU A O 1
ATOM 1408 N N . ALA A 1 194 ? 10.162 -11.007 -4.869 1.00 95.38 194 ALA A N 1
ATOM 1409 C CA . ALA A 1 194 ? 10.491 -11.523 -6.192 1.00 95.38 194 ALA A CA 1
ATOM 1410 C C . ALA A 1 194 ? 9.735 -10.745 -7.293 1.00 95.38 194 ALA A C 1
ATOM 1412 O O . ALA A 1 194 ? 8.912 -11.332 -8.003 1.00 95.38 194 ALA A O 1
ATOM 1413 N N . PRO A 1 195 ? 10.000 -9.432 -7.461 1.00 94.88 195 PRO A N 1
ATOM 1414 C CA . PRO A 1 195 ? 9.271 -8.563 -8.392 1.00 94.88 195 PRO A CA 1
ATOM 1415 C C . PRO A 1 195 ? 9.264 -9.082 -9.838 1.00 94.88 195 PRO A C 1
ATOM 1417 O O . PRO A 1 195 ? 8.205 -9.132 -10.457 1.00 94.88 195 PRO A O 1
ATOM 1420 N N . ALA A 1 196 ? 10.396 -9.570 -10.357 1.00 94.94 196 ALA A N 1
ATOM 1421 C CA . ALA A 1 196 ? 10.463 -10.142 -11.706 1.00 94.94 196 ALA A CA 1
ATOM 1422 C C . ALA A 1 196 ? 9.577 -11.393 -11.863 1.00 94.94 196 ALA A C 1
ATOM 1424 O O . ALA A 1 196 ? 8.851 -11.543 -12.845 1.00 94.94 196 ALA A O 1
ATOM 1425 N N . THR A 1 197 ? 9.588 -12.289 -10.871 1.00 94.81 197 THR A N 1
ATOM 1426 C CA . THR A 1 197 ? 8.729 -13.484 -10.862 1.00 94.81 197 THR A CA 1
ATOM 1427 C C . THR A 1 197 ? 7.255 -13.110 -10.744 1.00 94.81 197 THR A C 1
ATOM 1429 O O . THR A 1 197 ? 6.406 -13.748 -11.368 1.00 94.81 197 THR A O 1
ATOM 1432 N N . CYS A 1 198 ? 6.939 -12.075 -9.963 1.00 95.12 198 CYS A N 1
ATOM 1433 C CA . CYS A 1 198 ? 5.592 -11.525 -9.884 1.00 95.12 198 CYS A CA 1
ATOM 1434 C C . CYS A 1 198 ? 5.126 -11.065 -11.272 1.00 95.12 198 CYS A C 1
ATOM 1436 O O . CYS A 1 198 ? 4.126 -11.576 -11.765 1.00 95.12 198 CYS A O 1
ATOM 1438 N N . LEU A 1 199 ? 5.890 -10.208 -11.954 1.00 95.12 199 LEU A N 1
ATOM 1439 C CA . LEU A 1 199 ? 5.562 -9.721 -13.301 1.00 95.12 199 LEU A CA 1
ATOM 1440 C C . LEU A 1 199 ? 5.302 -10.871 -14.287 1.00 95.12 199 LEU A C 1
ATOM 1442 O O . LEU A 1 199 ? 4.263 -10.891 -14.947 1.00 95.12 199 LEU A O 1
ATOM 1446 N N . LYS A 1 200 ? 6.165 -11.896 -14.293 1.00 94.69 200 LYS A N 1
ATOM 1447 C CA . LYS A 1 200 ? 5.968 -13.113 -15.103 1.00 94.69 200 LYS A CA 1
ATOM 1448 C C . LYS A 1 200 ? 4.687 -13.868 -14.748 1.00 94.69 200 LYS A C 1
ATOM 1450 O O . LYS A 1 200 ? 3.973 -14.336 -15.630 1.00 94.69 200 LYS A O 1
ATOM 1455 N N . THR A 1 201 ? 4.357 -13.967 -13.460 1.00 92.12 201 THR A N 1
ATOM 1456 C CA . THR A 1 201 ? 3.107 -14.601 -12.995 1.00 92.12 201 THR A CA 1
ATOM 1457 C C . THR A 1 201 ? 1.876 -13.875 -13.546 1.00 92.12 201 THR A C 1
ATOM 1459 O O . THR A 1 201 ? 0.875 -14.515 -13.870 1.00 92.12 201 THR A O 1
ATOM 1462 N N . TRP A 1 202 ? 1.975 -12.556 -13.717 1.00 91.31 202 TRP A N 1
ATOM 1463 C CA . TRP A 1 202 ? 0.942 -11.715 -14.322 1.00 91.31 202 TRP A CA 1
ATOM 1464 C C . TRP A 1 202 ? 1.055 -11.597 -15.853 1.00 91.31 202 TRP A C 1
ATOM 1466 O O . TRP A 1 202 ? 0.316 -10.828 -16.463 1.00 91.31 202 TRP A O 1
ATOM 1476 N N . GLY A 1 203 ? 1.906 -12.404 -16.495 1.00 92.25 203 GLY A N 1
ATOM 1477 C CA . GLY A 1 203 ? 1.999 -12.518 -17.952 1.00 92.25 203 GLY A CA 1
ATOM 1478 C C . GLY A 1 203 ? 2.907 -11.497 -18.630 1.00 92.25 203 GLY A C 1
ATOM 1479 O O . GLY A 1 203 ? 2.770 -11.304 -19.832 1.00 92.25 203 GLY A O 1
ATOM 1480 N N . PHE A 1 204 ? 3.800 -10.843 -17.884 1.00 94.50 204 PHE A N 1
ATOM 1481 C CA . PHE A 1 204 ? 4.858 -10.027 -18.469 1.00 94.50 204 PHE A CA 1
ATOM 1482 C C . PHE A 1 204 ? 6.029 -10.908 -18.911 1.00 94.50 204 PHE A C 1
ATOM 1484 O O . PHE A 1 204 ? 6.761 -11.441 -18.075 1.00 94.50 204 PHE A O 1
ATOM 1491 N N . ASP A 1 205 ? 6.195 -11.045 -20.225 1.00 89.94 205 ASP A N 1
ATOM 1492 C CA . ASP A 1 205 ? 7.250 -11.863 -20.841 1.00 89.94 205 ASP A CA 1
ATOM 1493 C C . ASP A 1 205 ? 8.485 -11.044 -21.271 1.00 89.94 205 ASP A C 1
ATOM 1495 O O . ASP A 1 205 ? 9.451 -11.610 -21.780 1.00 89.94 205 ASP A O 1
ATOM 1499 N N . GLY A 1 206 ? 8.465 -9.721 -21.076 1.00 87.38 206 GLY A N 1
ATOM 1500 C CA . GLY A 1 206 ? 9.579 -8.832 -21.406 1.00 87.38 206 GLY A CA 1
ATOM 1501 C C . GLY A 1 206 ? 10.673 -8.780 -20.336 1.00 87.38 206 GLY A C 1
ATOM 1502 O O . GLY A 1 206 ? 10.509 -9.265 -19.212 1.00 87.38 206 GLY A O 1
ATOM 1503 N N . ASP A 1 207 ? 11.780 -8.122 -20.678 1.00 90.00 207 ASP A N 1
ATOM 1504 C CA . ASP A 1 207 ? 12.786 -7.708 -19.702 1.00 90.00 207 ASP A CA 1
ATOM 1505 C C . ASP A 1 207 ? 12.298 -6.436 -19.002 1.00 90.00 207 ASP A C 1
ATOM 1507 O O . ASP A 1 207 ? 12.055 -5.406 -19.631 1.00 90.00 207 ASP A O 1
ATOM 1511 N N . ALA A 1 208 ? 12.087 -6.531 -17.691 1.00 92.12 208 ALA A N 1
ATOM 1512 C CA . ALA A 1 208 ? 11.616 -5.411 -16.890 1.00 92.12 208 ALA A CA 1
ATOM 1513 C C . ALA A 1 208 ? 12.770 -4.438 -16.642 1.00 92.12 208 ALA A C 1
ATOM 1515 O O . ALA A 1 208 ? 13.842 -4.855 -16.203 1.00 92.12 208 ALA A O 1
ATOM 1516 N N . SER A 1 209 ? 12.530 -3.149 -16.876 1.00 91.38 209 SER A N 1
ATOM 1517 C CA . SER A 1 209 ? 13.469 -2.100 -16.490 1.00 91.38 209 SER A CA 1
ATOM 1518 C C . SER A 1 209 ? 13.638 -2.039 -14.968 1.00 91.38 209 SER A C 1
ATOM 1520 O O . SER A 1 209 ? 12.771 -2.466 -14.195 1.00 91.38 209 SER A O 1
ATOM 1522 N N . ASP A 1 210 ? 14.743 -1.453 -14.519 1.00 90.62 210 ASP A N 1
ATOM 1523 C CA . ASP A 1 210 ? 15.028 -1.273 -13.095 1.00 90.62 210 ASP A CA 1
ATOM 1524 C C . ASP A 1 210 ? 13.931 -0.489 -12.364 1.00 90.62 210 ASP A C 1
ATOM 1526 O O . ASP A 1 210 ? 13.566 -0.811 -11.227 1.00 90.62 210 ASP A O 1
ATOM 1530 N N . SER A 1 211 ? 13.338 0.501 -13.035 1.00 90.94 211 SER A N 1
ATOM 1531 C CA . SER A 1 211 ? 12.215 1.261 -12.495 1.00 90.94 211 SER A CA 1
ATOM 1532 C C . SER A 1 211 ? 10.963 0.401 -12.339 1.00 90.94 211 SER A C 1
ATOM 1534 O O . SER A 1 211 ? 10.310 0.459 -11.295 1.00 90.94 211 SER A O 1
ATOM 1536 N N . VAL A 1 212 ? 10.645 -0.456 -13.315 1.00 94.00 212 VAL A N 1
ATOM 1537 C CA . VAL A 1 212 ? 9.546 -1.426 -13.204 1.00 94.00 212 VAL A CA 1
ATOM 1538 C C . VAL A 1 212 ? 9.770 -2.370 -12.027 1.00 94.00 212 VAL A C 1
ATOM 1540 O O . VAL A 1 212 ? 8.844 -2.615 -11.247 1.00 94.00 212 VAL A O 1
ATOM 1543 N N . ILE A 1 213 ? 10.990 -2.880 -11.852 1.00 94.06 213 ILE A N 1
ATOM 1544 C CA . ILE A 1 213 ? 11.335 -3.761 -10.733 1.00 94.06 213 ILE A CA 1
ATOM 1545 C C . ILE A 1 213 ? 11.177 -3.030 -9.393 1.00 94.06 213 ILE A C 1
ATOM 1547 O O . ILE A 1 213 ? 10.526 -3.558 -8.483 1.00 94.06 213 ILE A O 1
ATOM 1551 N N . LEU A 1 214 ? 11.682 -1.799 -9.279 1.00 92.31 214 LEU A N 1
ATOM 1552 C CA . LEU A 1 214 ? 11.529 -0.967 -8.085 1.00 92.31 214 LEU A CA 1
ATOM 1553 C C . LEU A 1 214 ? 10.056 -0.676 -7.764 1.00 92.31 214 LEU A C 1
ATOM 1555 O O . LEU A 1 214 ? 9.640 -0.845 -6.614 1.00 92.31 214 LEU A O 1
ATOM 1559 N N . TYR A 1 215 ? 9.241 -0.257 -8.735 1.00 93.75 215 TYR A N 1
ATOM 1560 C CA . TYR A 1 215 ? 7.828 0.030 -8.467 1.00 93.75 215 TYR A CA 1
ATOM 1561 C C . TYR A 1 215 ? 7.008 -1.228 -8.222 1.00 93.75 215 TYR A C 1
ATOM 1563 O O . TYR A 1 215 ? 6.060 -1.179 -7.441 1.00 93.75 215 TYR A O 1
ATOM 1571 N N . THR A 1 216 ? 7.385 -2.369 -8.795 1.00 95.38 216 THR A N 1
ATOM 1572 C CA . THR A 1 216 ? 6.783 -3.661 -8.440 1.00 95.38 216 THR A CA 1
ATOM 1573 C C . THR A 1 216 ? 7.086 -4.011 -6.989 1.00 95.38 216 THR A C 1
ATOM 1575 O O . THR A 1 216 ? 6.166 -4.320 -6.228 1.00 95.38 216 THR A O 1
ATOM 1578 N N . LYS A 1 217 ? 8.350 -3.857 -6.570 1.00 95.06 217 LYS A N 1
ATOM 1579 C CA . LYS A 1 217 ? 8.779 -4.029 -5.177 1.00 95.06 217 LYS A CA 1
ATOM 1580 C C . LYS A 1 217 ? 8.000 -3.093 -4.240 1.00 95.06 217 LYS A C 1
ATOM 1582 O O . LYS A 1 217 ? 7.478 -3.532 -3.215 1.00 95.06 217 LYS A O 1
ATOM 1587 N N . THR A 1 218 ? 7.864 -1.826 -4.625 1.00 94.38 218 THR A N 1
ATOM 1588 C CA . THR A 1 218 ? 7.169 -0.783 -3.851 1.00 94.38 218 THR A CA 1
ATOM 1589 C C . THR A 1 218 ? 5.659 -1.021 -3.778 1.00 94.38 218 THR A C 1
ATOM 1591 O O . THR A 1 218 ? 5.071 -0.887 -2.709 1.00 94.38 218 THR A O 1
ATOM 1594 N N . THR A 1 219 ? 5.030 -1.451 -4.874 1.00 95.50 219 THR A N 1
ATOM 1595 C CA . THR A 1 219 ? 3.611 -1.850 -4.907 1.00 95.50 219 THR A CA 1
ATOM 1596 C C . THR A 1 219 ? 3.371 -3.049 -4.002 1.00 95.50 219 THR A C 1
ATOM 1598 O O . THR A 1 219 ? 2.420 -3.054 -3.221 1.00 95.50 219 THR A O 1
ATOM 1601 N N . GLY A 1 220 ? 4.271 -4.037 -4.047 1.00 96.19 220 GLY A N 1
ATOM 1602 C CA . GLY A 1 220 ? 4.267 -5.168 -3.128 1.00 96.19 220 GLY A CA 1
ATOM 1603 C C . GLY A 1 220 ? 4.315 -4.723 -1.669 1.00 96.19 220 GLY A C 1
ATOM 1604 O O . GLY A 1 220 ? 3.524 -5.175 -0.846 1.00 96.19 220 GLY A O 1
ATOM 1605 N N . GLN A 1 221 ? 5.179 -3.761 -1.347 1.00 96.56 221 GLN A N 1
ATOM 1606 C CA . GLN A 1 221 ? 5.239 -3.226 0.006 1.00 96.56 221 GLN A CA 1
ATOM 1607 C C . GLN A 1 221 ? 3.965 -2.483 0.420 1.00 96.56 221 GLN A C 1
ATOM 1609 O O . GLN A 1 221 ? 3.472 -2.691 1.529 1.00 96.56 221 GLN A O 1
ATOM 1614 N N . ALA A 1 222 ? 3.445 -1.607 -0.440 1.00 96.69 222 ALA A N 1
ATOM 1615 C CA . ALA A 1 222 ? 2.230 -0.850 -0.156 1.00 96.69 222 ALA A CA 1
ATOM 1616 C C . ALA A 1 222 ? 1.039 -1.793 0.078 1.00 96.69 222 ALA A C 1
ATOM 1618 O O . ALA A 1 222 ? 0.271 -1.598 1.017 1.00 96.69 222 ALA A O 1
ATOM 1619 N N . GLY A 1 223 ? 0.940 -2.867 -0.711 1.00 97.38 223 GLY A N 1
ATOM 1620 C CA . GLY A 1 223 ? -0.070 -3.905 -0.531 1.00 97.38 223 GLY A CA 1
ATOM 1621 C C . GLY A 1 223 ? 0.099 -4.710 0.761 1.00 97.38 223 GLY A C 1
ATOM 1622 O O . GLY A 1 223 ? -0.887 -4.938 1.456 1.00 97.38 223 GLY A O 1
ATOM 1623 N N . VAL A 1 224 ? 1.329 -5.077 1.148 1.00 98.12 224 VAL A N 1
ATOM 1624 C CA . VAL A 1 224 ? 1.596 -5.724 2.451 1.00 98.12 224 VAL A CA 1
ATOM 1625 C C . VAL A 1 224 ? 1.214 -4.799 3.608 1.00 98.12 224 VAL A C 1
ATOM 1627 O O . VAL A 1 224 ? 0.544 -5.236 4.542 1.00 98.12 224 VAL A O 1
ATOM 1630 N N . ALA A 1 225 ? 1.594 -3.520 3.540 1.00 98.06 225 ALA A N 1
ATOM 1631 C CA . ALA A 1 225 ? 1.252 -2.528 4.555 1.00 98.06 225 ALA A CA 1
ATOM 1632 C C . ALA A 1 225 ? -0.268 -2.357 4.679 1.00 98.06 225 ALA A C 1
ATOM 1634 O O . ALA A 1 225 ? -0.814 -2.397 5.782 1.00 98.06 225 ALA A O 1
ATOM 1635 N N . PHE A 1 226 ? -0.971 -2.240 3.550 1.00 98.12 226 PHE A N 1
ATOM 1636 C CA . PHE A 1 226 ? -2.424 -2.118 3.543 1.00 98.12 226 PHE A CA 1
ATOM 1637 C C . PHE A 1 226 ? -3.126 -3.399 4.020 1.00 98.12 226 PHE A C 1
ATOM 1639 O O . PHE A 1 226 ? -4.098 -3.326 4.771 1.00 98.12 226 PHE A O 1
ATOM 1646 N N . GLY A 1 227 ? -2.593 -4.574 3.674 1.00 98.12 227 GLY A N 1
ATOM 1647 C CA . GLY A 1 227 ? -3.053 -5.858 4.197 1.00 98.12 227 GLY A CA 1
ATOM 1648 C C . GLY A 1 227 ? -2.913 -5.956 5.719 1.00 98.12 227 GLY A C 1
ATOM 1649 O O . GLY A 1 227 ? -3.848 -6.389 6.392 1.00 98.12 227 GLY A O 1
ATOM 1650 N N . ALA A 1 228 ? -1.793 -5.478 6.274 1.00 98.12 228 ALA A N 1
ATOM 1651 C CA . ALA A 1 228 ? -1.593 -5.380 7.718 1.00 98.12 228 ALA A CA 1
ATOM 1652 C C . ALA A 1 228 ? -2.593 -4.411 8.368 1.00 98.12 228 ALA A C 1
ATOM 1654 O O . ALA A 1 228 ? -3.180 -4.747 9.394 1.00 98.12 228 ALA A O 1
ATOM 1655 N N . PHE A 1 229 ? -2.847 -3.252 7.753 1.00 98.56 229 PHE A N 1
ATOM 1656 C CA . PHE A 1 229 ? -3.837 -2.284 8.232 1.00 98.56 229 PHE A CA 1
ATOM 1657 C C . PHE A 1 229 ? -5.245 -2.888 8.297 1.00 98.56 229 PHE A C 1
ATOM 1659 O O . PHE A 1 229 ? -5.830 -2.973 9.377 1.00 98.56 229 PHE A O 1
ATOM 1666 N N . ILE A 1 230 ? -5.778 -3.362 7.165 1.00 98.44 230 ILE A N 1
ATOM 1667 C CA . ILE A 1 230 ? -7.151 -3.880 7.106 1.00 98.44 230 ILE A CA 1
ATOM 1668 C C . ILE A 1 230 ? -7.310 -5.165 7.919 1.00 98.44 230 ILE A C 1
ATOM 1670 O O . ILE A 1 230 ? -8.321 -5.346 8.595 1.00 98.44 230 ILE A O 1
ATOM 1674 N N . GLY A 1 231 ? -6.291 -6.030 7.910 1.00 98.19 231 GLY A N 1
ATOM 1675 C CA . GLY A 1 231 ? -6.265 -7.240 8.718 1.00 98.19 231 GLY A CA 1
ATOM 1676 C C . GLY A 1 231 ? -6.305 -6.921 10.210 1.00 98.19 231 GLY A C 1
ATOM 1677 O O . GLY A 1 231 ? -7.047 -7.565 10.943 1.00 98.19 231 GLY A O 1
ATOM 1678 N N . SER A 1 232 ? -5.576 -5.900 10.663 1.00 98.19 232 SER A N 1
ATOM 1679 C CA . SER A 1 232 ? -5.567 -5.496 12.075 1.00 98.19 232 SER A CA 1
ATOM 1680 C C . SER A 1 232 ? -6.904 -4.899 12.503 1.00 98.19 232 SER A C 1
ATOM 1682 O O . SER A 1 232 ? -7.454 -5.327 13.514 1.00 98.19 232 SER A O 1
ATOM 1684 N N . ILE A 1 233 ? -7.478 -3.996 11.698 1.00 98.44 233 ILE A N 1
ATOM 1685 C CA . ILE A 1 233 ? -8.823 -3.446 11.937 1.00 98.44 233 ILE A CA 1
ATOM 1686 C C . ILE A 1 233 ? -9.866 -4.563 12.015 1.00 98.44 233 ILE A C 1
ATOM 1688 O O . ILE A 1 233 ? -10.671 -4.603 12.942 1.00 98.44 233 ILE A O 1
ATOM 1692 N N . ALA A 1 234 ? -9.835 -5.510 11.076 1.00 98.12 234 ALA A N 1
ATOM 1693 C CA . ALA A 1 234 ? -10.768 -6.631 11.072 1.00 98.12 234 ALA A CA 1
ATOM 1694 C C . ALA A 1 234 ? -10.560 -7.582 12.266 1.00 98.12 234 ALA A C 1
ATOM 1696 O O . ALA A 1 234 ? -11.478 -8.303 12.634 1.00 98.12 234 ALA A O 1
ATOM 1697 N N . ASN A 1 235 ? -9.381 -7.589 12.896 1.00 97.81 235 ASN A N 1
ATOM 1698 C CA . ASN A 1 235 ? -9.120 -8.312 14.145 1.00 97.81 235 ASN A CA 1
ATOM 1699 C C . ASN A 1 235 ? -9.395 -7.473 15.408 1.00 97.81 235 ASN A C 1
ATOM 1701 O O . ASN A 1 235 ? -9.069 -7.917 16.506 1.00 97.81 235 ASN A O 1
ATOM 1705 N N . GLY A 1 236 ? -10.013 -6.296 15.271 1.00 96.88 236 GLY A N 1
ATOM 1706 C CA . GLY A 1 236 ? -10.423 -5.454 16.394 1.00 96.88 236 GLY A CA 1
ATOM 1707 C C . GLY A 1 236 ? -9.323 -4.550 16.948 1.00 96.88 236 GLY A C 1
ATOM 1708 O O . GLY A 1 236 ? -9.466 -4.053 18.060 1.00 96.88 236 GLY A O 1
ATOM 1709 N N . ALA A 1 237 ? -8.228 -4.339 16.212 1.00 96.81 237 ALA A N 1
ATOM 1710 C CA . ALA A 1 237 ? -7.236 -3.344 16.600 1.00 96.81 237 ALA A CA 1
ATOM 1711 C C . ALA A 1 237 ? -7.805 -1.923 16.474 1.00 96.81 237 ALA A C 1
ATOM 1713 O O . ALA A 1 237 ? -8.551 -1.618 15.540 1.00 96.81 237 ALA A O 1
ATOM 1714 N N . GLU A 1 238 ? -7.376 -1.040 17.375 1.00 96.00 238 GLU A N 1
ATOM 1715 C CA . GLU A 1 238 ? -7.643 0.391 17.267 1.00 96.00 238 GLU A CA 1
ATOM 1716 C C . GLU A 1 238 ? -7.022 0.973 15.990 1.00 96.00 238 GLU A C 1
ATOM 1718 O O . GLU A 1 238 ? -5.972 0.530 15.511 1.00 96.00 238 GLU A O 1
ATOM 1723 N N . VAL A 1 239 ? -7.659 2.010 15.441 1.00 97.19 239 VAL A N 1
ATOM 1724 C CA . VAL A 1 239 ? -7.236 2.635 14.175 1.00 97.19 239 VAL A CA 1
ATOM 1725 C C . VAL A 1 239 ? -5.813 3.174 14.258 1.00 97.19 239 VAL A C 1
ATOM 1727 O O . VAL A 1 239 ? -5.036 3.014 13.318 1.00 97.19 239 VAL A O 1
ATOM 1730 N N . THR A 1 240 ? -5.451 3.779 15.386 1.00 97.06 240 THR A N 1
ATOM 1731 C CA . THR A 1 240 ? -4.108 4.315 15.634 1.00 97.06 240 THR A CA 1
ATOM 1732 C C . THR A 1 240 ? -3.053 3.207 15.602 1.00 97.06 240 THR A C 1
ATOM 1734 O O . THR A 1 240 ? -2.061 3.345 14.886 1.00 97.06 240 THR A O 1
ATOM 1737 N N . SER A 1 241 ? -3.307 2.071 16.259 1.00 96.06 241 SER A N 1
ATOM 1738 C CA . SER A 1 241 ? -2.427 0.895 16.225 1.00 96.06 241 SER A CA 1
ATOM 1739 C C . SER A 1 241 ? -2.316 0.291 14.827 1.00 96.06 241 SER A C 1
ATOM 1741 O O . SER A 1 241 ? -1.217 -0.025 14.370 1.00 96.06 241 SER A O 1
ATOM 1743 N N . ALA A 1 242 ? -3.428 0.196 14.093 1.00 97.94 242 ALA A N 1
ATOM 1744 C CA . ALA A 1 242 ? -3.413 -0.288 12.715 1.00 97.94 242 ALA A CA 1
ATOM 1745 C C . ALA A 1 242 ? -2.577 0.617 11.787 1.00 97.94 242 ALA A C 1
ATOM 1747 O O . ALA A 1 242 ? -1.843 0.108 10.936 1.00 97.94 242 ALA A O 1
ATOM 1748 N N . ILE A 1 243 ? -2.628 1.947 11.962 1.00 98.12 243 ILE A N 1
ATOM 1749 C CA . ILE A 1 243 ? -1.744 2.899 11.257 1.00 98.12 243 ILE A CA 1
ATOM 1750 C C . ILE A 1 243 ? -0.277 2.676 11.650 1.00 98.12 243 ILE A C 1
ATOM 1752 O O . ILE A 1 243 ? 0.613 2.752 10.796 1.00 98.12 243 ILE A O 1
ATOM 1756 N N . GLY A 1 244 ? -0.014 2.362 12.920 1.00 96.81 244 GLY A N 1
ATOM 1757 C CA . GLY A 1 244 ? 1.302 1.939 13.391 1.00 96.81 244 GLY A CA 1
ATOM 1758 C C . GLY A 1 244 ? 1.820 0.723 12.624 1.00 96.81 244 GLY A C 1
ATOM 1759 O O . GLY A 1 244 ? 2.904 0.783 12.047 1.00 96.81 244 GLY A O 1
ATOM 1760 N N . TYR A 1 245 ? 1.028 -0.347 12.518 1.00 97.25 245 TYR A N 1
ATOM 1761 C CA . TYR A 1 245 ? 1.410 -1.563 11.785 1.00 97.25 245 TYR A CA 1
ATOM 1762 C C . TYR A 1 245 ? 1.600 -1.332 10.282 1.00 97.25 245 TYR A C 1
ATOM 1764 O O . TYR A 1 245 ? 2.542 -1.864 9.690 1.00 97.25 245 TYR A O 1
ATOM 1772 N N . TYR A 1 246 ? 0.766 -0.486 9.673 1.00 97.88 246 TYR A N 1
ATOM 1773 C CA . TYR A 1 246 ? 0.979 -0.015 8.304 1.00 97.88 246 TYR A CA 1
ATOM 1774 C C . TYR A 1 246 ? 2.357 0.652 8.162 1.00 97.88 246 TYR A C 1
ATOM 1776 O O . TYR A 1 246 ? 3.141 0.313 7.272 1.00 97.88 246 TYR A O 1
ATOM 1784 N N . SER A 1 247 ? 2.683 1.561 9.084 1.00 97.19 247 SER A N 1
ATOM 1785 C CA . SER A 1 247 ? 3.943 2.311 9.087 1.00 97.19 247 SER A CA 1
ATOM 1786 C C . SER A 1 247 ? 5.156 1.410 9.329 1.00 97.19 247 SER A C 1
ATOM 1788 O O . SER A 1 247 ? 6.182 1.609 8.682 1.00 97.19 247 SER A O 1
ATOM 1790 N N . VAL A 1 248 ? 5.038 0.381 10.180 1.00 96.38 248 VAL A N 1
ATOM 1791 C CA . VAL A 1 248 ? 6.086 -0.637 10.392 1.00 96.38 248 VAL A CA 1
ATOM 1792 C C . VAL A 1 248 ? 6.439 -1.318 9.078 1.00 96.38 248 VAL A C 1
ATOM 1794 O O . VAL A 1 248 ? 7.614 -1.413 8.728 1.00 96.38 248 VAL A O 1
ATOM 1797 N N . ALA A 1 249 ? 5.434 -1.762 8.323 1.00 95.06 249 ALA A N 1
ATOM 1798 C CA . ALA A 1 249 ? 5.663 -2.446 7.059 1.00 95.06 249 ALA A CA 1
ATOM 1799 C C . ALA A 1 249 ? 6.424 -1.538 6.069 1.00 95.06 249 ALA A C 1
ATOM 1801 O O . ALA A 1 249 ? 7.433 -1.951 5.492 1.00 95.06 249 ALA A O 1
ATOM 1802 N N . VAL A 1 250 ? 6.001 -0.276 5.921 1.00 95.69 250 VAL A N 1
ATOM 1803 C CA . VAL A 1 250 ? 6.685 0.695 5.047 1.00 95.69 250 VAL A CA 1
ATOM 1804 C C . VAL A 1 250 ? 8.112 0.987 5.532 1.00 95.69 250 VAL A C 1
ATOM 1806 O O . VAL A 1 250 ? 9.041 0.981 4.719 1.00 95.69 250 VAL A O 1
ATOM 1809 N N . LEU A 1 251 ? 8.307 1.181 6.841 1.00 95.31 251 LEU A N 1
ATOM 1810 C CA . LEU A 1 251 ? 9.614 1.435 7.452 1.00 95.31 251 LEU A CA 1
ATOM 1811 C C . LEU A 1 251 ? 10.600 0.306 7.161 1.00 95.31 251 LEU A C 1
ATOM 1813 O O . LEU A 1 251 ? 11.698 0.571 6.675 1.00 95.31 251 LEU A O 1
ATOM 1817 N N . LEU A 1 252 ? 10.204 -0.944 7.421 1.00 93.69 252 LEU A N 1
ATOM 1818 C CA . LEU A 1 252 ? 11.056 -2.116 7.203 1.00 93.69 252 LEU A CA 1
ATOM 1819 C C . LEU A 1 252 ? 11.525 -2.203 5.750 1.00 93.69 252 LEU A C 1
ATOM 1821 O O . LEU A 1 252 ? 12.675 -2.542 5.485 1.00 93.69 252 LEU A O 1
ATOM 1825 N N . SER A 1 253 ? 10.662 -1.839 4.805 1.00 92.12 253 SER A N 1
ATOM 1826 C CA . SER A 1 253 ? 11.017 -1.854 3.393 1.00 92.12 253 SER A CA 1
ATOM 1827 C C . SER A 1 253 ? 12.029 -0.790 3.006 1.00 92.12 253 SER A C 1
ATOM 1829 O O . SER A 1 253 ? 12.977 -1.095 2.288 1.00 92.12 253 SER A O 1
ATOM 1831 N N . LEU A 1 254 ? 11.822 0.455 3.439 1.00 92.50 254 LEU A N 1
ATOM 1832 C CA . LEU A 1 254 ? 12.762 1.532 3.135 1.00 92.50 254 LEU A CA 1
ATOM 1833 C C . LEU A 1 254 ? 14.101 1.286 3.833 1.00 92.50 254 LEU A C 1
ATOM 1835 O O . LEU A 1 254 ? 15.148 1.480 3.222 1.00 92.50 254 LEU A O 1
ATOM 1839 N N . ALA A 1 255 ? 14.069 0.790 5.072 1.00 93.75 255 ALA A N 1
ATOM 1840 C CA . ALA A 1 255 ? 15.267 0.415 5.808 1.00 93.75 255 ALA A CA 1
ATOM 1841 C C . ALA A 1 255 ? 16.039 -0.701 5.090 1.00 93.75 255 ALA A C 1
ATOM 1843 O O . ALA A 1 255 ? 17.252 -0.591 4.947 1.00 93.75 255 ALA A O 1
ATOM 1844 N N . GLU A 1 256 ? 15.355 -1.729 4.574 1.00 94.19 256 GLU A N 1
ATOM 1845 C CA . GLU A 1 256 ? 15.983 -2.796 3.784 1.00 94.19 256 GLU A CA 1
ATOM 1846 C C . GLU A 1 256 ? 16.618 -2.266 2.499 1.00 94.19 256 GLU A C 1
ATOM 1848 O O . GLU A 1 256 ? 17.765 -2.598 2.214 1.00 94.19 256 GLU A O 1
ATOM 1853 N N . MET A 1 257 ? 15.919 -1.419 1.737 1.00 90.75 257 MET A N 1
ATOM 1854 C CA . MET A 1 257 ? 16.460 -0.870 0.486 1.00 90.75 257 MET A CA 1
ATOM 1855 C C . MET A 1 257 ? 17.683 0.024 0.722 1.00 90.75 257 MET A C 1
ATOM 1857 O O . MET A 1 257 ? 18.604 0.030 -0.089 1.00 90.75 257 MET A O 1
ATOM 1861 N N . VAL A 1 258 ? 17.726 0.746 1.846 1.00 92.44 258 VAL A N 1
ATOM 1862 C CA . VAL A 1 258 ? 18.906 1.524 2.244 1.00 92.44 258 VAL A CA 1
ATOM 1863 C C . VAL A 1 258 ? 20.029 0.605 2.737 1.00 92.44 258 VAL A C 1
ATOM 1865 O O . VAL A 1 258 ? 21.176 0.764 2.327 1.00 92.44 258 VAL A O 1
ATOM 1868 N N . ALA A 1 259 ? 19.734 -0.365 3.600 1.00 93.19 259 ALA A N 1
ATOM 1869 C CA . ALA A 1 259 ? 20.750 -1.227 4.207 1.00 93.19 259 ALA A CA 1
ATOM 1870 C C . ALA A 1 259 ? 21.405 -2.193 3.205 1.00 93.19 259 ALA A C 1
ATOM 1872 O O . ALA A 1 259 ? 22.587 -2.496 3.341 1.00 93.19 259 ALA A O 1
ATOM 1873 N N . SER A 1 260 ? 20.656 -2.660 2.204 1.00 92.12 260 SER A N 1
ATOM 1874 C CA . SER A 1 260 ? 21.143 -3.603 1.187 1.00 92.12 260 SER A CA 1
ATOM 1875 C C . SER A 1 260 ? 22.013 -2.968 0.100 1.00 92.12 260 SER A C 1
ATOM 1877 O O . SER A 1 260 ? 22.674 -3.702 -0.623 1.00 92.12 260 SER A O 1
ATOM 1879 N N . GLY A 1 261 ? 22.019 -1.636 -0.030 1.00 90.62 261 GLY A N 1
ATOM 1880 C CA . GLY A 1 261 ? 22.654 -0.951 -1.166 1.00 90.62 261 GLY A CA 1
ATOM 1881 C C . GLY A 1 261 ? 21.789 -0.912 -2.432 1.00 90.62 261 GLY A C 1
ATOM 1882 O O . GLY A 1 261 ? 22.213 -0.385 -3.455 1.00 90.62 261 GLY A O 1
ATOM 1883 N N . TYR A 1 262 ? 20.553 -1.422 -2.359 1.00 89.81 262 TYR A N 1
ATOM 1884 C CA . TYR A 1 262 ? 19.662 -1.563 -3.511 1.00 89.81 262 TYR A CA 1
ATOM 1885 C C . TYR A 1 262 ? 19.392 -0.241 -4.240 1.00 89.81 262 TYR A C 1
ATOM 1887 O O . TYR A 1 262 ? 19.211 -0.235 -5.450 1.00 89.81 262 TYR A O 1
ATOM 1895 N N . LEU A 1 263 ? 19.337 0.888 -3.527 1.00 88.62 263 LEU A N 1
ATOM 1896 C CA . LEU A 1 263 ? 19.117 2.192 -4.161 1.00 88.62 263 LEU A CA 1
ATOM 1897 C C . LEU A 1 263 ? 20.337 2.649 -4.967 1.00 88.62 263 LEU A C 1
ATOM 1899 O O . LEU A 1 263 ? 20.164 3.174 -6.063 1.00 88.62 263 LEU A O 1
ATOM 1903 N N . GLU A 1 264 ? 21.551 2.424 -4.469 1.00 91.00 264 GLU A N 1
ATOM 1904 C CA . GLU A 1 264 ? 22.772 2.773 -5.198 1.00 91.00 264 GLU A CA 1
ATOM 1905 C C . GLU A 1 264 ? 23.019 1.884 -6.405 1.00 91.00 264 GLU A C 1
ATOM 1907 O O . GLU A 1 264 ? 23.489 2.389 -7.422 1.00 91.00 264 GLU A O 1
ATOM 1912 N N . ASP A 1 265 ? 22.652 0.604 -6.322 1.00 90.12 265 ASP A N 1
ATOM 1913 C CA . ASP A 1 265 ? 22.704 -0.310 -7.468 1.00 90.12 265 ASP A CA 1
ATOM 1914 C C . ASP A 1 265 ? 21.846 0.207 -8.636 1.00 90.12 265 ASP A C 1
ATOM 1916 O O . ASP A 1 265 ? 22.185 -0.001 -9.798 1.00 90.12 265 ASP A O 1
ATOM 1920 N N . LEU A 1 266 ? 20.772 0.943 -8.327 1.00 86.88 266 LEU A N 1
ATOM 1921 C CA . LEU A 1 266 ? 19.904 1.613 -9.299 1.00 86.88 266 LEU A CA 1
ATOM 1922 C C . LEU A 1 266 ? 20.361 3.038 -9.665 1.00 86.88 266 LEU A C 1
ATOM 1924 O O . LEU A 1 266 ? 19.657 3.746 -10.384 1.00 86.88 266 LEU A O 1
ATOM 1928 N N . GLY A 1 267 ? 21.498 3.501 -9.140 1.00 88.00 267 GLY A N 1
ATOM 1929 C CA . GLY A 1 267 ? 21.993 4.867 -9.333 1.00 88.00 267 GLY A CA 1
ATOM 1930 C C . GLY A 1 267 ? 21.183 5.945 -8.601 1.00 88.00 267 GLY A C 1
ATOM 1931 O O . GLY A 1 267 ? 21.299 7.127 -8.928 1.00 88.00 267 GLY A O 1
ATOM 1932 N N . LEU A 1 268 ? 20.362 5.573 -7.614 1.00 87.31 268 LEU A N 1
ATOM 1933 C CA . LEU A 1 268 ? 19.505 6.499 -6.874 1.00 87.31 268 LEU A CA 1
ATOM 1934 C C . LEU A 1 268 ? 20.172 7.000 -5.590 1.00 87.31 268 LEU A C 1
ATOM 1936 O O . LEU A 1 268 ? 20.800 6.248 -4.845 1.00 87.31 268 LEU A O 1
ATOM 1940 N N . SER A 1 269 ? 19.959 8.278 -5.267 1.00 88.06 269 SER A N 1
ATOM 1941 C CA . SER A 1 269 ? 20.439 8.844 -4.002 1.00 88.06 269 SER A CA 1
ATOM 1942 C C . SER A 1 269 ? 19.577 8.401 -2.814 1.00 88.06 269 SER A C 1
ATOM 1944 O O . SER A 1 269 ? 18.368 8.653 -2.767 1.00 88.06 269 SER A O 1
ATOM 1946 N N . LYS A 1 270 ? 20.237 7.833 -1.796 1.00 89.25 270 LYS A N 1
ATOM 1947 C CA . LYS A 1 270 ? 19.665 7.537 -0.470 1.00 89.25 270 LYS A CA 1
ATOM 1948 C C . LYS A 1 270 ? 19.153 8.776 0.261 1.00 89.25 270 LYS A C 1
ATOM 1950 O O . LYS A 1 270 ? 18.262 8.655 1.103 1.00 89.25 270 LYS A O 1
ATOM 1955 N N . ASP A 1 271 ? 19.657 9.962 -0.078 1.00 89.62 271 ASP A N 1
ATOM 1956 C CA . ASP A 1 271 ? 19.299 11.210 0.603 1.00 89.62 271 ASP A CA 1
ATOM 1957 C C . ASP A 1 271 ? 17.810 11.528 0.474 1.00 89.62 271 ASP A C 1
ATOM 1959 O O . ASP A 1 271 ? 17.207 12.099 1.381 1.00 89.62 271 ASP A O 1
ATOM 1963 N N . LYS A 1 272 ? 17.182 11.070 -0.616 1.00 86.19 272 LYS A N 1
ATOM 1964 C CA . LYS A 1 272 ? 15.739 11.209 -0.852 1.00 86.19 272 LYS A CA 1
ATOM 1965 C C . LYS A 1 272 ? 14.890 10.300 0.051 1.00 86.19 272 LYS A C 1
ATOM 1967 O O . LYS A 1 272 ? 13.682 10.503 0.156 1.00 86.19 272 LYS A O 1
ATOM 1972 N N . VAL A 1 273 ? 15.495 9.309 0.711 1.00 89.62 273 VAL A N 1
ATOM 1973 C CA . VAL A 1 273 ? 14.812 8.310 1.553 1.00 89.62 273 VAL A CA 1
ATOM 1974 C C . VAL A 1 273 ? 14.993 8.580 3.049 1.00 89.62 273 VAL A C 1
ATOM 1976 O O . VAL A 1 273 ? 14.103 8.248 3.831 1.00 89.62 273 VAL A O 1
ATOM 1979 N N . TYR A 1 274 ? 16.075 9.238 3.477 1.00 90.81 274 TYR A N 1
ATOM 1980 C CA . TYR A 1 274 ? 16.284 9.544 4.901 1.00 90.81 274 TYR A CA 1
ATOM 1981 C C . TYR A 1 274 ? 15.147 10.343 5.562 1.00 90.81 274 TYR A C 1
ATOM 1983 O O . TYR A 1 274 ? 14.765 9.975 6.677 1.00 90.81 274 TYR A O 1
ATOM 1991 N N . PRO A 1 275 ? 14.537 11.362 4.916 1.00 92.00 275 PRO A N 1
ATOM 1992 C CA . PRO A 1 275 ? 13.378 12.043 5.491 1.00 92.00 275 PRO A CA 1
ATOM 1993 C C . PRO A 1 275 ? 12.211 11.087 5.762 1.00 92.00 275 PRO A C 1
ATOM 1995 O O . PRO A 1 275 ? 11.582 11.161 6.816 1.00 92.00 275 PRO A O 1
ATOM 1998 N N . TRP A 1 276 ? 11.967 10.135 4.855 1.00 93.31 276 TRP A N 1
ATOM 1999 C CA . TRP A 1 276 ? 10.932 9.115 5.028 1.00 93.31 276 TRP A CA 1
ATOM 2000 C C . TRP A 1 276 ? 11.230 8.187 6.201 1.00 93.31 276 TRP A C 1
ATOM 2002 O O . TRP A 1 276 ? 10.336 7.919 6.998 1.00 93.31 276 TRP A O 1
ATOM 2012 N N . LEU A 1 277 ? 12.477 7.733 6.349 1.00 93.56 277 LEU A N 1
ATOM 2013 C CA . LEU A 1 277 ? 12.877 6.893 7.481 1.00 93.56 277 LEU A CA 1
ATOM 2014 C C . LEU A 1 277 ? 12.656 7.598 8.822 1.00 93.56 277 LEU A C 1
ATOM 2016 O O . LEU A 1 277 ? 12.111 6.990 9.739 1.00 93.56 277 LEU A O 1
ATOM 2020 N N . ALA A 1 278 ? 13.024 8.877 8.928 1.00 93.12 278 ALA A N 1
ATOM 2021 C CA . ALA A 1 278 ? 12.825 9.655 10.149 1.00 93.12 278 ALA A CA 1
ATOM 2022 C C . ALA A 1 278 ? 11.334 9.807 10.500 1.00 93.12 278 ALA A C 1
ATOM 2024 O O . ALA A 1 278 ? 10.937 9.559 11.639 1.00 93.12 278 ALA A O 1
ATOM 2025 N N . ILE A 1 279 ? 10.504 10.153 9.511 1.00 93.25 279 ILE A N 1
ATOM 2026 C CA . ILE A 1 279 ? 9.050 10.288 9.675 1.00 93.25 279 ILE A CA 1
ATOM 2027 C C . ILE A 1 279 ? 8.423 8.954 10.107 1.00 93.25 279 ILE A C 1
ATOM 2029 O O . ILE A 1 279 ? 7.647 8.904 11.059 1.00 93.25 279 ILE A O 1
ATOM 2033 N N . LEU A 1 280 ? 8.788 7.854 9.447 1.00 93.62 280 LEU A N 1
ATOM 2034 C CA . LEU A 1 280 ? 8.242 6.531 9.744 1.00 93.62 280 LEU A CA 1
ATOM 2035 C C . LEU A 1 280 ? 8.697 5.995 11.101 1.00 93.62 280 LEU A C 1
ATOM 2037 O O . LEU A 1 280 ? 7.903 5.358 11.786 1.00 93.62 280 LEU A O 1
ATOM 2041 N N . LEU A 1 281 ? 9.937 6.267 11.516 1.00 93.31 281 LEU A N 1
ATOM 2042 C CA . LEU A 1 281 ? 10.409 5.934 12.861 1.00 93.31 281 LEU A CA 1
ATOM 2043 C C . LEU A 1 281 ? 9.586 6.652 13.932 1.00 93.31 281 LEU A C 1
ATOM 2045 O O . LEU A 1 281 ? 9.206 6.019 14.916 1.00 93.31 281 LEU A O 1
ATOM 2049 N N . ALA A 1 282 ? 9.265 7.933 13.723 1.00 92.00 282 ALA A N 1
ATOM 2050 C CA . ALA A 1 282 ? 8.392 8.676 14.628 1.00 92.00 282 ALA A CA 1
ATOM 2051 C C . ALA A 1 282 ? 6.988 8.052 14.688 1.00 92.00 282 ALA A C 1
ATOM 2053 O O . ALA A 1 282 ? 6.471 7.807 15.774 1.00 92.00 282 ALA A O 1
ATOM 2054 N N . PHE A 1 283 ? 6.399 7.710 13.538 1.00 93.62 283 PHE A N 1
ATOM 2055 C CA . PHE A 1 283 ? 5.083 7.066 13.496 1.00 93.62 283 PHE A CA 1
ATOM 2056 C C . PHE A 1 283 ? 5.080 5.715 14.206 1.00 93.62 283 PHE A C 1
ATOM 2058 O O . PHE A 1 283 ? 4.217 5.465 15.041 1.00 93.62 283 PHE A O 1
ATOM 2065 N N . VAL A 1 284 ? 6.051 4.850 13.914 1.00 92.88 284 VAL A N 1
ATOM 2066 C CA . VAL A 1 284 ? 6.151 3.517 14.519 1.00 92.88 284 VAL A CA 1
ATOM 2067 C C . VAL A 1 284 ? 6.375 3.612 16.024 1.00 92.88 284 VAL A C 1
ATOM 2069 O O . VAL A 1 284 ? 5.665 2.953 16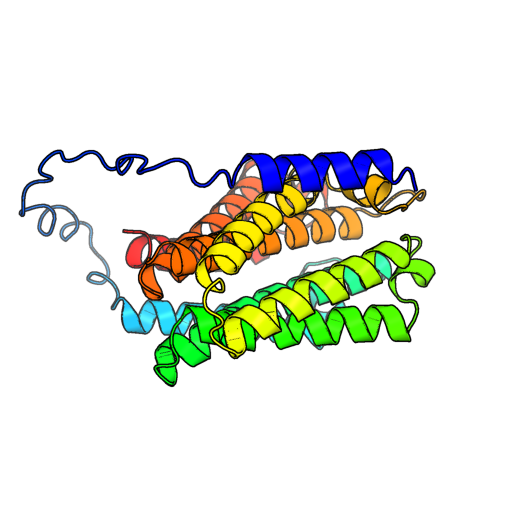.778 1.00 92.88 284 VAL A O 1
ATOM 2072 N N . GLY A 1 285 ? 7.311 4.457 16.464 1.00 89.81 285 GLY A N 1
ATOM 2073 C CA . GLY A 1 285 ? 7.640 4.619 17.881 1.00 89.81 285 GLY A CA 1
ATOM 2074 C C . GLY A 1 285 ? 6.493 5.172 18.730 1.00 89.81 285 GLY A C 1
ATOM 2075 O O . GLY A 1 285 ? 6.513 5.003 19.944 1.00 89.81 285 GLY A O 1
ATOM 2076 N N . THR A 1 286 ? 5.500 5.818 18.113 1.00 90.38 286 THR A N 1
ATOM 2077 C CA . THR A 1 286 ? 4.312 6.346 18.802 1.00 90.38 286 THR A CA 1
ATOM 2078 C C . THR A 1 286 ? 3.075 5.464 18.640 1.00 90.38 286 THR A C 1
ATOM 2080 O O . THR A 1 286 ? 2.273 5.379 19.563 1.00 90.38 286 THR A O 1
ATOM 2083 N N . LEU A 1 287 ? 2.887 4.827 17.481 1.00 90.94 287 LEU A N 1
ATOM 2084 C CA . LEU A 1 287 ? 1.620 4.179 17.121 1.00 90.94 287 LEU A CA 1
ATOM 2085 C C . LEU A 1 287 ? 1.642 2.651 17.219 1.00 90.94 287 LEU A C 1
ATOM 2087 O O . LEU A 1 287 ? 0.583 2.050 17.349 1.00 90.94 287 LEU A O 1
ATOM 2091 N N . ALA A 1 288 ? 2.806 2.007 17.118 1.00 83.69 288 ALA A N 1
ATOM 2092 C CA . ALA A 1 288 ? 2.923 0.544 17.090 1.00 83.69 288 ALA A CA 1
ATOM 2093 C C . ALA A 1 288 ? 3.320 -0.057 18.455 1.00 83.69 288 ALA A C 1
ATOM 2095 O O . ALA A 1 288 ? 3.985 -1.095 18.492 1.00 83.69 288 ALA A O 1
ATOM 2096 N N . VAL A 1 289 ? 2.956 0.624 19.547 1.00 73.69 289 VAL A N 1
ATOM 2097 C CA . VAL A 1 289 ? 3.325 0.298 20.938 1.00 73.69 289 VAL A CA 1
ATOM 2098 C C . VAL A 1 289 ? 2.221 -0.482 21.640 1.00 73.69 289 VAL A C 1
ATOM 2100 O O . VAL A 1 289 ? 1.035 -0.193 21.363 1.00 73.69 289 VAL A O 1
#

Radius of gyration: 19.45 Å; chains: 1; bounding box: 46×40×59 Å

Foldseek 3Di:
DPVVVVVVLVVVLVVVPDPDPDDDPPDPPDDPDPPPLPPVCPDDDDDQPDLLVLLLVLLVVLLVQLCCQQVPVLVVCVVFPNVPDPQLLLSLLSNLLSLLSQLLSQLSCCCSPVVDQSLLSNLVSLVSVLVSLVVCLVVVSQVVNQFANVVSVVSNVLSNVLSCCSNVVPPCNLVSLQSQLVSLLVLLVCLQPPVVVNRVVRRRPDDDDLSSSVSSNSSSLSSNLSSQLSNCSSVVHDNSQSSLSSLVSVLVSLCCCVVVCVCVVVVGDNVSSVVVNVSSCSSNVNRND

pLDDT: mean 85.61, std 20.09, range [29.91, 98.56]